Protein AF-G2E1X6-F1 (afd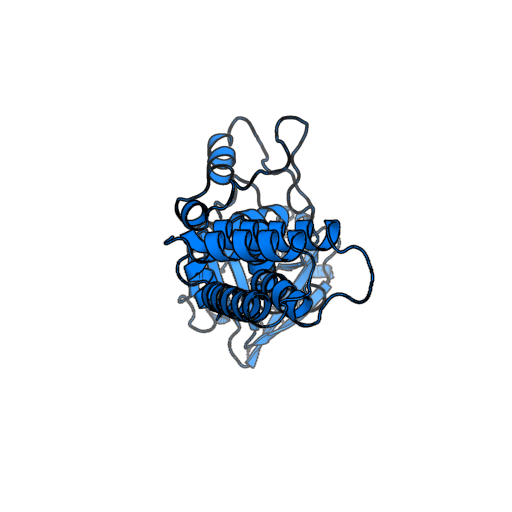b_monomer_lite)

Secondary structure (DSSP, 8-state):
--EESTT--GGGGG-TTTS-HHHHTTBSSPPEEEEEESSEEEEEEESSS-PPPTTT----SEEEESS-BTTBSSHHHHHHHHHHHHTS-HHHHHHHHS---TTT----EEEEEEEPTT-EEEEEEEEBPPEES-S-TTTTHHHHHHHHS--TTTGGGTPPP---S-TTSS--EE--S--EEEE-TT--GGGBTTTT--EEEETT-HHHHHHHTT----SGGGHHHHHHHHHHHHHHHHHH--SSSPPHHHHHHHHHHHHHHHTSS-HHHHHHHHHHHHHHHHHH-TTS-HHHHHHHHHHHHHHHS--

Foldseek 3Di:
DAEAPPPDALVCLPPCVFANPVNSLFFPDRFGKDKDAPQFKWKDFFADQQFQDPVQQAGAQKTAGQDQDDVRNQHVNNLLLVCVLLLHFSQLSVQQAGQDALVRGLRFKMWMWGFDHGYMFIWTKHWTDKDFNHPDCVVSVVSVVSQQDADPQSVQLVGHGSDQPDPPDDGRIHNPHTGMIIRGTRHHLVRTDVRRDIDIDGRRNSCRVCVVVVAHQDRRNCLVLLLVLLVVLLVVLCVVCVDPDDDPLSVQLNVLNVCSSSSVDHVVVSLVSNLVSLVVCLVPCVPDDPVNNVSSVVSNVSSPPDD

Radius of gyration: 23.35 Å; chains: 1; bounding box: 52×44×75 Å

Sequence (307 aa):
MACLNPNLTALDFYKTDIVRTDDQKGFKAAPRVVTIRGPFKLFKLTFNDAPEHPTFGTVSPWWSAAEPFQEDYEGALGRFKQAYMNGIDMSSMVRYMSAVKAEWNSLNYYVEISIKRGDEVKCFWGEFAPMPLSSNIPQNASNIAEFSSTSSASSQLGYLNAFLPDSAFHETHIGVLSAWQFFIPNLSNAFIEGGIARTQVDAHDMVALGRHFGLDLGKTSHLGKVSNRLRFFYRDTRKMAPFTPRHPILKKMDACFNQLWNLDISPQKSLEQFINYGESYIANHLNDPVSIKNMVQHYLDEAKKPI

Organism: NCBI:txid765913

Structure (mmCIF, N/CA/C/O backbone):
data_AF-G2E1X6-F1
#
_entry.id   AF-G2E1X6-F1
#
loop_
_atom_site.group_PDB
_atom_site.id
_atom_site.type_symbol
_atom_site.label_atom_id
_atom_site.label_alt_id
_atom_site.label_comp_id
_atom_site.label_asym_id
_atom_site.label_entity_id
_atom_site.label_seq_id
_atom_site.pdbx_PDB_ins_code
_atom_site.Cartn_x
_atom_site.Cartn_y
_atom_site.Cartn_z
_atom_site.occupancy
_atom_site.B_iso_or_equiv
_atom_site.auth_seq_id
_atom_site.auth_comp_id
_atom_site.auth_asym_id
_atom_site.auth_atom_id
_atom_site.pdbx_PDB_model_num
ATOM 1 N N . MET A 1 1 ? -19.427 -17.828 15.112 1.00 78.81 1 MET A N 1
ATOM 2 C CA . MET A 1 1 ? -19.771 -16.598 14.381 1.00 78.81 1 MET A CA 1
ATOM 3 C C . MET A 1 1 ? -20.072 -15.543 15.418 1.00 78.81 1 MET A C 1
ATOM 5 O O . MET A 1 1 ? -21.167 -15.524 15.973 1.00 78.81 1 MET A O 1
ATOM 9 N N . ALA A 1 2 ? -19.056 -14.767 15.765 1.00 94.31 2 ALA A N 1
ATOM 10 C CA . ALA A 1 2 ? -19.176 -13.598 16.618 1.00 94.31 2 ALA A CA 1
ATOM 11 C C . ALA A 1 2 ? -19.234 -12.339 15.743 1.00 94.31 2 ALA A C 1
ATOM 13 O O . ALA A 1 2 ? -18.696 -12.313 14.637 1.00 94.31 2 ALA A O 1
ATOM 14 N N . CYS A 1 3 ? -19.879 -11.292 16.246 1.00 97.31 3 CYS A N 1
ATOM 15 C CA . CYS A 1 3 ? -19.865 -9.974 15.625 1.00 97.31 3 CYS A CA 1
ATOM 16 C C . CYS A 1 3 ? -19.242 -8.992 16.617 1.00 97.31 3 CYS A C 1
ATOM 18 O O . CYS A 1 3 ? -19.762 -8.829 17.723 1.00 97.31 3 CYS A O 1
ATOM 20 N N . LEU A 1 4 ? -18.125 -8.366 16.249 1.00 97.44 4 LEU A N 1
ATOM 21 C CA . LEU A 1 4 ? -17.523 -7.282 17.016 1.00 97.44 4 LEU A CA 1
ATOM 22 C C . LEU A 1 4 ? -18.310 -5.991 16.759 1.00 97.44 4 LEU A C 1
ATOM 24 O O . LEU A 1 4 ? -18.551 -5.613 15.611 1.00 97.44 4 LEU A O 1
ATOM 28 N N . ASN A 1 5 ? -18.676 -5.306 17.843 1.00 97.31 5 ASN A N 1
ATOM 29 C CA . ASN A 1 5 ? -19.470 -4.074 17.844 1.00 97.31 5 ASN A CA 1
ATOM 30 C C . ASN A 1 5 ? -20.825 -4.191 17.100 1.00 97.31 5 ASN A C 1
ATOM 32 O O . ASN A 1 5 ? -21.145 -3.339 16.272 1.00 97.31 5 ASN A O 1
ATOM 36 N N . PRO A 1 6 ? -21.680 -5.194 17.387 1.00 97.62 6 PRO A N 1
ATOM 37 C CA . PRO A 1 6 ? -22.888 -5.466 16.594 1.00 97.62 6 PRO A CA 1
ATOM 38 C C . PRO A 1 6 ? -23.890 -4.301 16.579 1.00 97.62 6 PRO A C 1
ATOM 40 O O . PRO A 1 6 ? -24.650 -4.148 15.621 1.00 97.62 6 PRO A O 1
ATOM 43 N N . ASN A 1 7 ? -23.851 -3.450 17.606 1.00 97.31 7 ASN A N 1
ATOM 44 C CA . ASN A 1 7 ? -24.733 -2.298 17.773 1.00 97.31 7 ASN A CA 1
ATOM 45 C C . ASN A 1 7 ? -24.090 -0.968 17.345 1.00 97.31 7 ASN A C 1
ATOM 47 O O . ASN A 1 7 ? -24.673 0.073 17.619 1.00 97.31 7 ASN A O 1
ATOM 51 N N . LEU A 1 8 ? -22.914 -0.983 16.700 1.00 98.12 8 LEU A N 1
ATOM 52 C CA . LEU A 1 8 ? -22.247 0.243 16.256 1.00 98.12 8 LEU A CA 1
ATOM 53 C C . LEU A 1 8 ? -23.102 0.989 15.224 1.00 98.12 8 LEU A C 1
ATOM 55 O O . LEU A 1 8 ? -23.540 0.413 14.222 1.00 98.12 8 LEU A O 1
ATOM 59 N N . THR A 1 9 ? -23.300 2.280 15.459 1.00 97.94 9 THR A N 1
ATOM 60 C CA . THR A 1 9 ? -24.052 3.219 14.624 1.00 97.94 9 THR A CA 1
ATOM 61 C C . THR A 1 9 ? -23.201 4.439 14.274 1.00 97.94 9 THR A C 1
ATOM 63 O O . THR A 1 9 ? -22.182 4.706 14.903 1.00 97.94 9 THR A O 1
ATOM 66 N N . ALA A 1 10 ? -23.625 5.226 13.282 1.00 97.00 10 ALA A N 1
ATOM 67 C CA . ALA A 1 10 ? -22.910 6.451 12.912 1.00 97.00 10 ALA A CA 1
ATOM 68 C C . ALA A 1 10 ? -22.861 7.481 14.060 1.00 97.00 10 ALA A C 1
ATOM 70 O O . ALA A 1 10 ? -21.888 8.217 14.182 1.00 97.00 10 ALA A O 1
ATOM 71 N N . LEU A 1 11 ? -23.877 7.505 14.934 1.00 97.12 11 LEU A N 1
ATOM 72 C CA . LEU A 1 11 ? -23.917 8.404 16.093 1.00 97.12 11 LEU A CA 1
ATOM 73 C C . LEU A 1 11 ? -22.859 8.054 17.146 1.00 97.12 11 LEU A C 1
ATOM 75 O O . LEU A 1 11 ? -22.419 8.935 17.882 1.00 97.12 11 LEU A O 1
ATOM 79 N N . ASP A 1 12 ? -22.428 6.792 17.202 1.00 97.88 12 ASP A N 1
ATOM 80 C CA . ASP A 1 12 ? -21.395 6.342 18.137 1.00 97.88 12 ASP A CA 1
ATOM 81 C C . ASP A 1 12 ? -20.023 6.949 17.837 1.00 97.88 12 ASP A C 1
ATOM 83 O O . ASP A 1 12 ? -19.184 7.019 18.729 1.00 97.88 12 ASP A O 1
ATOM 87 N N . PHE A 1 13 ? -19.804 7.457 16.621 1.00 97.25 13 PHE A N 1
ATOM 88 C CA . PHE A 1 13 ? -18.569 8.154 16.268 1.00 97.25 13 PHE A CA 1
ATOM 89 C C . PHE A 1 13 ? -18.312 9.385 17.148 1.00 97.25 13 PHE A C 1
ATOM 91 O O . PHE A 1 13 ? -17.168 9.705 17.446 1.00 97.25 13 PHE A O 1
ATOM 98 N N . TYR A 1 14 ? -19.372 10.059 17.599 1.00 96.50 14 TYR A N 1
ATOM 99 C CA . TYR A 1 14 ? -19.271 11.273 18.412 1.00 96.50 14 TYR A CA 1
ATOM 100 C C . TYR A 1 14 ? -19.189 10.993 19.919 1.00 96.50 14 TYR A C 1
ATOM 102 O O . TYR A 1 14 ? -19.051 11.923 20.714 1.00 96.50 14 TYR A O 1
ATOM 110 N N . LYS A 1 15 ? -19.276 9.723 20.331 1.00 96.62 15 LYS A N 1
ATOM 111 C CA . LYS A 1 15 ? -19.225 9.312 21.735 1.00 96.62 15 LYS A CA 1
ATOM 112 C C . LYS A 1 15 ? -17.776 9.090 22.163 1.00 96.62 15 LYS A C 1
ATOM 114 O O . LYS A 1 15 ? -17.088 8.226 21.623 1.00 96.62 15 LYS A O 1
ATOM 119 N N . THR A 1 16 ? -17.300 9.873 23.128 1.00 94.12 16 THR A N 1
ATOM 120 C CA . THR A 1 16 ? -15.884 9.887 23.539 1.00 94.12 16 THR A CA 1
ATOM 121 C C . THR A 1 16 ? -15.433 8.633 24.285 1.00 94.12 16 THR A C 1
ATOM 123 O O . THR A 1 16 ? -14.235 8.357 24.333 1.00 94.12 16 THR A O 1
ATOM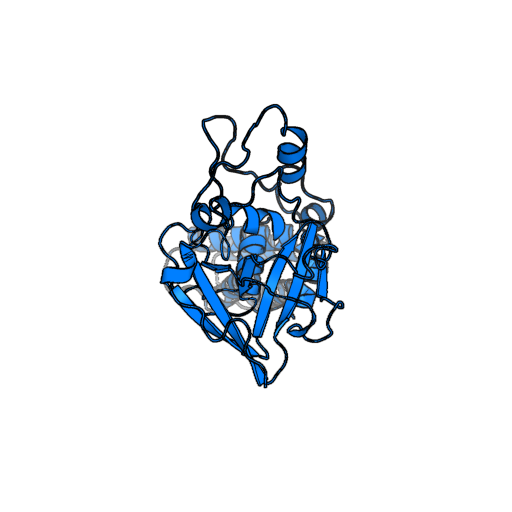 126 N N . ASP A 1 17 ? -16.370 7.857 24.824 1.00 92.25 17 ASP A N 1
ATOM 127 C CA . ASP A 1 17 ? -16.153 6.524 25.393 1.00 92.25 17 ASP A CA 1
ATOM 128 C C . ASP A 1 17 ? -15.950 5.434 24.324 1.00 92.25 17 ASP A C 1
ATOM 130 O O . ASP A 1 17 ? -15.464 4.352 24.646 1.00 92.25 17 ASP A O 1
ATOM 134 N N . ILE A 1 18 ? -16.265 5.722 23.055 1.00 93.19 18 ILE A N 1
ATOM 135 C CA . ILE A 1 18 ? -16.074 4.809 21.915 1.00 93.19 18 ILE A CA 1
ATOM 136 C C . ILE A 1 18 ? -14.935 5.293 21.012 1.00 93.19 18 ILE A C 1
ATOM 138 O O . ILE A 1 18 ? -14.057 4.511 20.642 1.00 93.19 18 ILE A O 1
ATOM 142 N N . VAL A 1 19 ? -14.938 6.579 20.652 1.00 94.38 19 VAL A N 1
ATOM 143 C CA . VAL A 1 19 ? -13.927 7.208 19.792 1.00 94.38 19 VAL A CA 1
ATOM 144 C C . VAL A 1 19 ? -13.412 8.463 20.480 1.00 94.38 19 VAL A C 1
ATOM 146 O O . VAL A 1 19 ? -14.157 9.424 20.676 1.00 94.38 19 VAL A O 1
ATOM 149 N N . ARG A 1 20 ? -12.123 8.490 20.832 1.00 92.38 20 ARG A N 1
ATOM 150 C CA . ARG A 1 20 ? -11.507 9.662 21.472 1.00 92.38 20 ARG A CA 1
ATOM 151 C C . ARG A 1 20 ? -11.594 10.873 20.547 1.00 92.38 20 ARG A C 1
ATOM 153 O O . ARG A 1 20 ? -11.477 10.735 19.334 1.00 92.38 20 ARG A O 1
ATOM 160 N N . THR A 1 21 ? -11.701 12.072 21.113 1.00 91.19 21 THR A N 1
ATOM 161 C CA . THR A 1 21 ? -11.823 13.323 20.345 1.00 91.19 21 THR A CA 1
ATOM 162 C C . THR A 1 21 ? -10.723 13.503 19.294 1.00 91.19 21 THR A C 1
ATOM 164 O O . THR A 1 21 ? -10.990 13.999 18.203 1.00 91.19 21 THR A O 1
ATOM 167 N N . ASP A 1 22 ? -9.492 13.086 19.588 1.00 87.75 22 ASP A N 1
ATOM 168 C CA . ASP A 1 22 ? -8.392 13.185 18.622 1.00 87.75 22 ASP A CA 1
ATOM 169 C C . ASP A 1 22 ? -8.484 12.136 17.510 1.00 87.75 22 ASP A C 1
ATOM 171 O O . ASP A 1 22 ? -8.141 12.434 16.369 1.00 87.75 22 ASP A O 1
ATOM 175 N N . ASP A 1 23 ? -9.030 10.952 17.803 1.00 90.75 23 ASP A N 1
ATOM 176 C CA . ASP A 1 23 ? -9.324 9.950 16.778 1.00 90.75 23 ASP A CA 1
ATOM 177 C C . ASP A 1 23 ? -10.489 10.414 15.879 1.00 90.75 23 ASP A C 1
ATOM 179 O O . ASP A 1 23 ? -10.462 10.203 14.668 1.00 90.75 23 ASP A O 1
ATOM 183 N N . GLN A 1 24 ? -11.476 11.133 16.427 1.00 93.19 24 GLN A N 1
ATOM 184 C CA . GLN A 1 24 ? -12.560 11.722 15.628 1.00 93.19 24 GLN A CA 1
ATOM 185 C C . GLN A 1 24 ? -12.025 12.729 14.596 1.00 93.19 24 GLN A C 1
ATOM 187 O O . GLN A 1 24 ? -12.469 12.749 13.450 1.00 93.19 24 GLN A O 1
ATOM 192 N N . LYS A 1 25 ? -11.023 13.532 14.975 1.00 90.00 25 LYS A N 1
ATOM 193 C CA . LYS A 1 25 ? -10.346 14.480 14.070 1.00 90.00 25 LYS A CA 1
ATOM 194 C C . LYS A 1 25 ? -9.470 13.797 13.015 1.00 90.00 25 LYS A C 1
ATOM 196 O O . LYS A 1 25 ? -9.024 14.467 12.090 1.00 90.00 25 LYS A O 1
ATOM 201 N N . GLY A 1 26 ? -9.209 12.494 13.150 1.00 88.69 26 GLY A N 1
ATOM 202 C CA . GLY A 1 26 ? -8.458 11.715 12.167 1.00 88.69 26 GLY A CA 1
ATOM 203 C C . GLY A 1 26 ? -9.199 11.546 10.839 1.00 88.69 26 GLY A C 1
ATOM 204 O O . GLY A 1 26 ? -8.565 11.299 9.818 1.00 88.69 26 GLY A O 1
ATOM 205 N N . PHE A 1 27 ? -10.523 11.723 10.821 1.00 92.12 27 PHE A N 1
ATOM 206 C CA . PHE A 1 27 ? -11.316 11.683 9.596 1.00 92.12 27 PHE A CA 1
ATOM 207 C C . PHE A 1 27 ? -11.599 13.082 9.049 1.00 92.12 27 PHE A C 1
ATOM 209 O O . PHE A 1 27 ? -11.920 14.013 9.786 1.00 92.12 27 PHE A O 1
ATOM 216 N N . LYS A 1 28 ? -11.535 13.218 7.723 1.00 91.12 28 LYS A N 1
ATOM 217 C CA . LYS A 1 28 ? -11.816 14.468 6.997 1.00 91.12 28 LYS A CA 1
ATOM 218 C C . LYS A 1 28 ? -13.291 14.871 7.060 1.00 91.12 28 LYS A C 1
ATOM 220 O O . LYS A 1 28 ? -13.620 16.053 7.011 1.00 91.12 28 LYS A O 1
ATOM 225 N N . ALA A 1 29 ? -14.173 13.882 7.141 1.00 92.56 29 ALA A N 1
ATOM 226 C CA . ALA A 1 29 ? -15.614 14.029 7.286 1.00 92.56 29 ALA A CA 1
ATOM 227 C C . ALA A 1 29 ? -16.151 12.907 8.184 1.00 92.56 29 ALA A C 1
ATOM 229 O O . ALA A 1 29 ? -15.423 11.970 8.506 1.00 92.56 29 ALA A O 1
ATOM 230 N N . ALA A 1 30 ? -17.426 12.983 8.574 1.00 94.38 30 ALA A N 1
ATOM 231 C CA . ALA A 1 30 ? -18.056 11.923 9.357 1.00 94.38 30 ALA A CA 1
ATOM 232 C C . ALA A 1 30 ? -17.924 10.568 8.626 1.00 94.38 30 ALA A C 1
ATOM 234 O O . ALA A 1 30 ? -18.397 10.451 7.489 1.00 94.38 30 ALA A O 1
ATOM 235 N N . PRO A 1 31 ? -17.282 9.554 9.234 1.00 96.81 31 PRO A N 1
ATOM 236 C CA . PRO A 1 31 ? -17.124 8.258 8.599 1.00 96.81 31 PRO A CA 1
ATOM 237 C C . PRO A 1 31 ? -18.453 7.498 8.595 1.00 96.81 31 PRO A C 1
ATOM 239 O O . PRO A 1 31 ? -19.345 7.740 9.413 1.00 96.81 31 PRO A O 1
ATOM 242 N N . ARG A 1 32 ? -18.581 6.530 7.688 1.00 97.50 32 ARG A N 1
ATOM 243 C CA . ARG A 1 32 ? -19.743 5.634 7.648 1.00 97.50 32 ARG A CA 1
ATOM 244 C C . ARG A 1 32 ? -19.478 4.356 8.427 1.00 97.50 32 ARG A C 1
ATOM 246 O O . ARG A 1 32 ? -18.349 3.885 8.481 1.00 97.50 32 ARG A O 1
ATOM 253 N N . VAL A 1 33 ? -20.528 3.756 8.979 1.00 98.38 33 VAL A N 1
ATOM 254 C CA . VAL A 1 33 ? -20.420 2.408 9.546 1.00 98.38 33 VAL A CA 1
ATOM 255 C C . VAL A 1 33 ? -20.490 1.386 8.421 1.00 98.38 33 VAL A C 1
ATOM 257 O O . VAL A 1 33 ? -21.414 1.407 7.608 1.00 98.38 33 VAL A O 1
ATOM 260 N N . VAL A 1 34 ? -19.526 0.474 8.396 1.00 98.38 34 VAL A N 1
ATOM 261 C CA . VAL A 1 34 ? -19.496 -0.674 7.488 1.00 98.38 34 VAL A CA 1
ATOM 262 C C . VAL A 1 34 ? -19.330 -1.957 8.290 1.00 98.38 34 VAL A C 1
ATOM 264 O O . VAL A 1 34 ? -18.905 -1.936 9.444 1.00 98.38 34 VAL A O 1
ATOM 267 N N . THR A 1 35 ? -19.706 -3.081 7.686 1.00 98.19 35 THR A N 1
ATOM 268 C CA . THR A 1 35 ? -19.453 -4.415 8.242 1.00 98.19 35 THR A CA 1
ATOM 269 C C . THR A 1 35 ? -18.467 -5.129 7.334 1.00 98.19 35 THR A C 1
ATOM 271 O O . THR A 1 35 ? -18.730 -5.269 6.140 1.00 98.19 35 THR A O 1
ATOM 274 N N . ILE A 1 36 ? -17.345 -5.572 7.894 1.00 97.62 36 ILE A N 1
ATOM 275 C CA . ILE A 1 36 ? -16.401 -6.465 7.219 1.00 97.62 36 ILE A CA 1
ATOM 276 C C . ILE A 1 36 ? -16.591 -7.882 7.760 1.00 97.62 36 ILE A C 1
ATOM 278 O O . ILE A 1 36 ? -16.839 -8.075 8.951 1.00 97.62 36 ILE A O 1
ATOM 282 N N . ARG A 1 37 ? -16.493 -8.879 6.880 1.00 97.56 37 ARG A N 1
ATOM 283 C CA . ARG A 1 37 ? -16.675 -10.292 7.226 1.00 97.56 37 ARG A CA 1
ATOM 284 C C . ARG A 1 37 ? -15.399 -11.063 6.942 1.00 97.56 37 ARG A C 1
ATOM 286 O O . ARG A 1 37 ? -14.859 -10.967 5.844 1.00 97.56 37 ARG A O 1
ATOM 293 N N . GLY A 1 38 ? -14.940 -11.839 7.918 1.00 97.12 38 GLY A N 1
ATOM 294 C CA . GLY A 1 38 ? -13.728 -12.633 7.785 1.00 97.12 38 GLY A CA 1
ATOM 295 C C . GLY A 1 38 ? -13.881 -13.817 6.811 1.00 97.12 38 GLY A C 1
ATOM 296 O O . GLY A 1 38 ? -14.948 -14.444 6.774 1.00 97.12 38 GLY A O 1
ATOM 297 N N . PRO A 1 39 ? -12.819 -14.205 6.077 1.00 96.62 39 PRO A N 1
ATOM 298 C CA . PRO A 1 39 ? -11.475 -13.637 6.132 1.00 96.62 39 PRO A CA 1
ATOM 299 C C . PRO A 1 39 ? -11.405 -12.275 5.432 1.00 96.62 39 PRO A C 1
ATOM 301 O O . PRO A 1 39 ? -11.750 -12.154 4.263 1.00 96.62 39 PRO A O 1
ATOM 304 N N . PHE A 1 40 ? -10.947 -11.261 6.165 1.00 97.88 40 PHE A N 1
ATOM 305 C CA . PHE A 1 40 ? -10.743 -9.909 5.651 1.00 97.88 40 PHE A CA 1
ATOM 306 C C . PHE A 1 40 ? -9.393 -9.415 6.141 1.00 97.88 40 PHE A C 1
ATOM 308 O O . PHE A 1 40 ? -9.142 -9.424 7.350 1.00 97.88 40 PHE A O 1
ATOM 315 N N . LYS A 1 41 ? -8.525 -9.020 5.213 1.00 97.69 41 LYS A N 1
ATOM 316 C CA . LYS A 1 41 ? -7.160 -8.616 5.529 1.00 97.69 41 LYS A CA 1
ATOM 317 C C . LYS A 1 41 ? -7.081 -7.122 5.798 1.00 97.69 41 LYS A C 1
ATOM 319 O O . LYS A 1 41 ? -7.544 -6.300 5.006 1.00 97.69 41 LYS A O 1
ATOM 324 N N . LEU A 1 42 ? -6.454 -6.787 6.911 1.00 97.50 42 LEU A N 1
ATOM 325 C CA . LEU A 1 42 ? -6.171 -5.423 7.320 1.00 97.50 42 LEU A CA 1
ATOM 326 C C . LEU A 1 42 ? -4.665 -5.258 7.424 1.00 97.50 42 LEU A C 1
ATOM 328 O O . LEU A 1 42 ? -3.980 -6.155 7.912 1.00 97.50 42 LEU A O 1
ATOM 332 N N . PHE A 1 43 ? -4.163 -4.100 7.020 1.00 96.25 43 PHE A N 1
ATOM 333 C CA . PHE A 1 43 ? -2.759 -3.767 7.184 1.00 96.25 43 PHE A CA 1
ATOM 334 C C . PHE A 1 43 ? -2.576 -2.402 7.828 1.00 96.25 43 PHE A C 1
ATOM 336 O O . PHE A 1 43 ? -3.457 -1.536 7.799 1.00 96.25 43 PHE A O 1
ATOM 343 N N . LYS A 1 44 ? -1.402 -2.209 8.413 1.00 93.69 44 LYS A N 1
ATOM 344 C CA . LYS A 1 44 ? -0.891 -0.901 8.802 1.00 93.69 44 LYS A CA 1
ATOM 345 C C . LYS A 1 44 ? 0.623 -0.917 8.738 1.00 93.69 44 LYS A C 1
ATOM 347 O O . LYS A 1 44 ? 1.240 -1.974 8.842 1.00 93.69 44 LYS A O 1
ATOM 352 N N . LEU A 1 45 ? 1.216 0.263 8.637 1.00 92.06 45 LEU A N 1
ATOM 353 C CA . LEU A 1 45 ? 2.630 0.416 8.935 1.00 92.06 45 LEU A CA 1
ATOM 354 C C . LEU A 1 45 ? 2.786 0.896 10.374 1.00 92.06 45 LEU A C 1
ATOM 356 O O . LEU A 1 45 ? 2.011 1.737 10.846 1.00 92.06 45 LEU A O 1
ATOM 360 N N . THR A 1 46 ? 3.744 0.328 11.098 1.00 90.44 46 THR A N 1
ATOM 361 C CA . THR A 1 46 ? 3.979 0.681 12.494 1.00 90.44 46 THR A CA 1
ATOM 362 C C . THR A 1 46 ? 5.424 0.429 12.937 1.00 90.44 46 THR A C 1
ATOM 364 O O . THR A 1 46 ? 6.216 -0.151 12.203 1.00 90.44 46 THR A O 1
ATOM 367 N N . PHE A 1 47 ? 5.788 0.895 14.130 1.00 85.50 47 PHE A N 1
ATOM 368 C CA . PHE A 1 47 ? 7.132 0.761 14.699 1.00 85.50 47 PHE A CA 1
ATOM 369 C C . PHE A 1 47 ? 7.456 -0.685 15.120 1.00 85.50 47 PHE A C 1
ATOM 371 O O . PHE A 1 47 ? 8.618 -1.076 15.093 1.00 85.50 47 PHE A O 1
ATOM 378 N N . ASN A 1 48 ? 6.448 -1.465 15.518 1.00 85.56 48 ASN A N 1
ATOM 379 C CA . ASN A 1 48 ? 6.577 -2.827 16.045 1.00 85.56 48 ASN A CA 1
ATOM 380 C C . ASN A 1 48 ? 5.539 -3.783 15.421 1.00 85.56 48 ASN A C 1
ATOM 382 O O . ASN A 1 48 ? 5.130 -3.605 14.280 1.00 85.56 48 ASN A O 1
ATOM 386 N N . ASP A 1 49 ? 5.113 -4.806 16.154 1.00 84.75 49 ASP A N 1
ATOM 387 C CA . ASP A 1 49 ? 4.148 -5.820 15.733 1.00 84.75 49 ASP A CA 1
ATOM 388 C C . ASP A 1 49 ? 2.682 -5.435 16.016 1.00 84.75 49 ASP A C 1
ATOM 390 O O . ASP A 1 49 ? 1.812 -6.290 15.926 1.00 84.75 49 ASP A O 1
ATOM 394 N N . ALA A 1 50 ? 2.372 -4.181 16.372 1.00 86.31 50 ALA A N 1
ATOM 395 C CA . ALA A 1 50 ? 1.026 -3.743 16.779 1.00 86.31 50 ALA A CA 1
ATOM 396 C C . ALA A 1 50 ? 0.391 -4.615 17.894 1.00 86.31 50 ALA A C 1
ATOM 398 O O . ALA A 1 50 ? -0.721 -5.128 17.713 1.00 86.31 50 ALA A O 1
ATOM 399 N N . PRO A 1 51 ? 1.060 -4.791 19.051 1.00 89.31 51 PRO A N 1
ATOM 400 C CA . PRO A 1 51 ? 0.571 -5.652 20.120 1.00 89.31 51 PRO A CA 1
ATOM 401 C C . PRO A 1 51 ? -0.734 -5.118 20.723 1.00 89.31 51 PRO A C 1
ATOM 403 O O . PRO A 1 51 ? -1.084 -3.943 20.577 1.00 89.31 51 PRO A O 1
ATOM 406 N N . GLU A 1 52 ? -1.458 -5.986 21.431 1.00 89.75 52 GLU A N 1
ATOM 407 C CA . GLU A 1 52 ? -2.549 -5.510 22.280 1.00 89.75 52 GLU A CA 1
ATOM 408 C C . GLU A 1 52 ? -1.995 -4.632 23.394 1.00 89.75 52 GLU A C 1
ATOM 410 O O . GLU A 1 52 ? -0.946 -4.917 23.975 1.00 89.75 52 GLU A O 1
ATOM 415 N N . HIS A 1 53 ? -2.728 -3.575 23.726 1.00 87.12 53 HIS A N 1
ATOM 416 C CA . HIS A 1 53 ? -2.393 -2.761 24.874 1.00 87.12 53 HIS A CA 1
ATOM 417 C C . HIS A 1 53 ? -2.592 -3.583 26.160 1.00 87.12 53 HIS A C 1
ATOM 419 O O . HIS A 1 53 ? -3.720 -4.021 26.407 1.00 87.12 53 HIS A O 1
ATOM 425 N N . PRO A 1 54 ? -1.569 -3.735 27.025 1.00 83.56 54 PRO A N 1
ATOM 426 C CA . PRO A 1 54 ? -1.643 -4.599 28.208 1.00 83.56 54 PRO A CA 1
ATOM 427 C C . PRO A 1 54 ? -2.822 -4.286 29.136 1.00 83.56 54 PRO A C 1
ATOM 429 O O . PRO A 1 54 ? -3.415 -5.183 29.721 1.00 83.56 54 PRO A O 1
ATOM 432 N N . THR A 1 55 ? -3.177 -3.003 29.253 1.00 83.50 55 THR A N 1
ATOM 433 C CA . THR A 1 55 ? -4.272 -2.536 30.118 1.00 83.50 55 THR A CA 1
ATOM 434 C C . THR A 1 55 ? -5.652 -2.604 29.464 1.00 83.50 55 THR A C 1
ATOM 436 O O . THR A 1 55 ? -6.637 -2.787 30.168 1.00 83.50 55 THR A O 1
ATOM 439 N N . PHE A 1 56 ? -5.749 -2.420 28.143 1.00 81.50 56 PHE A N 1
ATOM 440 C CA . PHE A 1 56 ? -7.047 -2.289 27.464 1.00 81.50 56 PHE A CA 1
ATOM 441 C C . PHE A 1 56 ? -7.467 -3.582 26.759 1.00 81.50 56 PHE A C 1
ATOM 443 O O . PHE A 1 56 ? -8.640 -3.738 26.444 1.00 81.50 56 PHE A O 1
ATOM 450 N N . GLY A 1 57 ? -6.536 -4.516 26.524 1.00 87.25 57 GLY A N 1
ATOM 451 C CA . GLY A 1 57 ? -6.816 -5.772 25.825 1.00 87.25 57 GLY A CA 1
ATOM 452 C C . GLY A 1 57 ? -7.214 -5.570 24.361 1.00 87.25 57 GLY A C 1
ATOM 453 O O . GLY A 1 57 ? -7.921 -6.396 23.794 1.00 87.25 57 GLY A O 1
ATOM 454 N N . THR A 1 58 ? -6.806 -4.449 23.760 1.00 89.94 58 THR A N 1
ATOM 455 C CA . THR A 1 58 ? -7.154 -4.072 22.387 1.00 89.94 58 THR A CA 1
ATOM 456 C C . THR A 1 58 ? -5.904 -3.764 21.583 1.00 89.94 58 THR A C 1
ATOM 458 O O . THR A 1 58 ? -4.982 -3.117 22.087 1.00 89.94 58 THR A O 1
ATOM 461 N N . VAL A 1 59 ? -5.877 -4.164 20.316 1.00 92.69 59 VAL A N 1
ATOM 462 C CA . VAL A 1 59 ? -4.892 -3.664 19.353 1.00 92.69 59 VAL A CA 1
ATOM 463 C C . VAL A 1 59 ? -5.264 -2.241 18.923 1.00 92.69 59 VAL A C 1
ATOM 465 O O . VAL A 1 59 ? -6.339 -1.731 19.239 1.00 92.69 59 VAL A O 1
ATOM 468 N N . SER A 1 60 ? -4.367 -1.575 18.195 1.00 90.50 60 SER A N 1
ATOM 469 C CA . SER A 1 60 ? -4.653 -0.259 17.610 1.00 90.50 60 SER A CA 1
ATOM 470 C C . SER A 1 60 ? -5.970 -0.284 16.810 1.00 90.50 60 SER A C 1
ATOM 472 O O . SER A 1 60 ? -6.190 -1.246 16.081 1.00 90.50 60 SER A O 1
ATOM 474 N N . PRO A 1 61 ? -6.832 0.747 16.890 1.00 93.94 61 PRO A N 1
ATOM 475 C CA . PRO A 1 61 ? -8.098 0.765 16.152 1.00 93.94 61 PRO A CA 1
ATOM 476 C C . PRO A 1 61 ? -7.940 1.167 14.677 1.00 93.94 61 PRO A C 1
ATOM 478 O O . PRO A 1 61 ? -8.834 0.906 13.879 1.00 93.94 61 PRO A O 1
ATOM 481 N N . TRP A 1 62 ? -6.817 1.789 14.306 1.00 93.56 62 TRP A N 1
ATOM 482 C CA . TRP A 1 62 ? -6.571 2.329 12.967 1.00 93.56 62 TRP A CA 1
ATOM 483 C C . TRP A 1 62 ? -5.921 1.304 12.036 1.00 93.56 62 TRP A C 1
ATOM 485 O O . TRP A 1 62 ? -4.777 0.889 12.280 1.00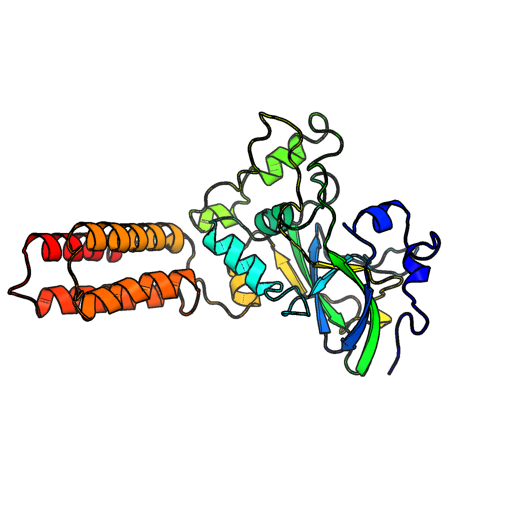 93.56 62 TRP A O 1
ATOM 495 N N . TRP A 1 63 ? -6.626 0.955 10.958 1.00 95.25 63 TRP A N 1
ATOM 496 C CA . TRP A 1 63 ? -6.196 -0.014 9.944 1.00 95.25 63 TRP A CA 1
ATOM 497 C C . TRP A 1 63 ? -6.606 0.415 8.536 1.00 95.25 63 TRP A C 1
ATOM 499 O O . TRP A 1 63 ? -7.554 1.167 8.353 1.00 95.25 63 TRP A O 1
ATOM 509 N N . SER A 1 64 ? -5.917 -0.098 7.525 1.00 95.25 64 SER A N 1
ATOM 510 C CA . SER A 1 64 ? -6.283 0.033 6.110 1.00 95.25 64 SER A CA 1
ATOM 511 C C . SER A 1 64 ? -6.647 -1.336 5.533 1.00 95.25 64 SER A C 1
ATOM 513 O O . SER A 1 64 ? -6.251 -2.366 6.083 1.00 95.25 64 SER A O 1
ATOM 515 N N . ALA A 1 65 ? -7.411 -1.371 4.443 1.00 96.31 65 ALA A N 1
ATOM 516 C CA . ALA A 1 65 ? -7.737 -2.621 3.759 1.00 96.31 65 ALA A CA 1
ATOM 517 C C . ALA A 1 65 ? -6.497 -3.154 3.026 1.00 96.31 65 ALA A C 1
ATOM 519 O O . ALA A 1 65 ? -5.895 -2.430 2.238 1.00 96.31 65 ALA A O 1
ATOM 520 N N . ALA A 1 66 ? -6.078 -4.399 3.276 1.00 96.44 66 ALA A N 1
ATOM 521 C CA . ALA A 1 66 ? -4.915 -4.945 2.561 1.00 96.44 66 ALA A CA 1
ATOM 522 C C . ALA A 1 66 ? -5.235 -5.199 1.081 1.00 96.44 66 ALA A C 1
ATOM 524 O O . ALA A 1 66 ? -4.386 -5.007 0.211 1.00 96.44 66 ALA A O 1
ATOM 525 N N . GLU A 1 67 ? -6.481 -5.572 0.804 1.00 96.38 67 GLU A N 1
ATOM 526 C CA . GLU A 1 67 ? -7.040 -5.735 -0.535 1.00 96.38 67 GLU A CA 1
ATOM 527 C C . GLU A 1 67 ? -7.965 -4.557 -0.876 1.00 96.38 67 GLU A C 1
ATOM 529 O O . GLU A 1 67 ? -8.442 -3.882 0.041 1.00 96.38 67 GLU A O 1
ATOM 534 N N . PRO A 1 68 ? -8.253 -4.311 -2.168 1.00 96.00 68 PRO A N 1
ATOM 535 C CA . PRO A 1 68 ? -9.192 -3.274 -2.570 1.00 96.00 68 PRO A CA 1
ATOM 536 C C . PRO A 1 68 ? -10.543 -3.382 -1.851 1.00 96.00 68 PRO A C 1
ATOM 538 O O . PRO A 1 68 ? -11.177 -4.441 -1.838 1.00 96.00 68 PRO A O 1
ATOM 541 N N . PHE A 1 69 ? -11.007 -2.274 -1.280 1.00 96.88 69 PHE A N 1
ATOM 542 C CA . PHE A 1 69 ? -12.262 -2.198 -0.547 1.00 96.88 69 PHE A CA 1
ATOM 543 C C . PHE A 1 69 ? -12.943 -0.846 -0.742 1.00 96.88 69 PHE A C 1
ATOM 545 O O . PHE A 1 69 ? -12.424 0.196 -0.346 1.00 96.88 69 PHE A O 1
ATOM 552 N N . GLN A 1 70 ? -14.162 -0.889 -1.286 1.00 96.12 70 GLN A N 1
ATOM 553 C CA . GLN A 1 70 ? -14.992 0.294 -1.523 1.00 96.12 70 GLN A CA 1
ATOM 554 C C . GLN A 1 70 ? -14.209 1.365 -2.308 1.00 96.12 70 GLN A C 1
ATOM 556 O O . GLN A 1 70 ? -13.845 1.100 -3.449 1.00 96.12 70 GLN A O 1
ATOM 561 N N . GLU A 1 71 ? -13.955 2.546 -1.742 1.00 95.25 71 GLU A N 1
ATOM 562 C CA . GLU A 1 71 ? -13.209 3.625 -2.404 1.00 95.25 71 GLU A CA 1
ATOM 563 C C . GLU A 1 71 ? -11.687 3.426 -2.429 1.00 95.25 71 GLU A C 1
ATOM 565 O O . GLU A 1 71 ? -11.008 4.098 -3.207 1.00 95.25 71 GLU A O 1
ATOM 570 N N . ASP A 1 72 ? -11.131 2.527 -1.612 1.00 93.00 72 ASP A N 1
ATOM 571 C CA . ASP A 1 72 ? -9.720 2.154 -1.720 1.00 93.00 72 ASP A CA 1
ATOM 572 C C . ASP A 1 72 ? -9.565 1.045 -2.762 1.00 93.00 72 ASP A C 1
ATOM 574 O O . ASP A 1 72 ? -9.644 -0.140 -2.453 1.00 93.00 72 ASP A O 1
ATOM 578 N N . TYR A 1 73 ? -9.360 1.427 -4.021 1.00 93.00 73 TYR A N 1
ATOM 579 C CA . TYR A 1 73 ? -9.221 0.481 -5.136 1.00 93.00 73 TYR A CA 1
ATOM 580 C C . TYR A 1 73 ? -7.847 -0.197 -5.213 1.00 93.00 73 TYR A C 1
ATOM 582 O O . TYR A 1 73 ? -7.623 -1.048 -6.074 1.00 93.00 73 TYR A O 1
ATOM 590 N N . GLU A 1 74 ? -6.911 0.206 -4.357 1.00 90.75 74 GLU A N 1
ATOM 591 C CA . GLU A 1 74 ? -5.494 -0.118 -4.488 1.00 90.75 74 GLU A CA 1
ATOM 592 C C . GLU A 1 74 ? -5.000 -1.048 -3.380 1.00 90.75 74 GLU A C 1
ATOM 594 O O . GLU A 1 74 ? -4.209 -1.957 -3.656 1.00 90.75 74 GLU A O 1
ATOM 599 N N . GLY A 1 75 ? -5.465 -0.841 -2.143 1.00 93.25 75 GLY A N 1
ATOM 600 C CA . GLY A 1 75 ? -5.026 -1.607 -0.978 1.00 93.25 75 GLY A CA 1
ATOM 601 C C . GLY A 1 75 ? -3.507 -1.546 -0.762 1.00 93.25 75 GLY A C 1
ATOM 602 O O . GLY A 1 75 ? -2.807 -0.670 -1.280 1.00 93.25 75 GLY A O 1
ATOM 603 N N . ALA A 1 76 ? -2.962 -2.504 -0.015 1.00 94.81 76 ALA A N 1
ATOM 604 C CA . ALA A 1 76 ? -1.536 -2.556 0.314 1.00 94.81 76 ALA A CA 1
ATOM 605 C C . ALA A 1 76 ? -0.641 -2.680 -0.931 1.00 94.81 76 ALA A C 1
ATOM 607 O O . ALA A 1 76 ? 0.362 -1.971 -1.056 1.00 94.81 76 ALA A O 1
ATOM 608 N N . LEU A 1 77 ? -1.029 -3.535 -1.884 1.00 93.88 77 LEU A N 1
ATOM 609 C CA . LEU A 1 77 ? -0.275 -3.751 -3.120 1.00 93.88 77 LEU A CA 1
ATOM 610 C C . LEU A 1 77 ? -0.196 -2.478 -3.970 1.00 93.88 77 LEU A C 1
ATOM 612 O O . LEU A 1 77 ? 0.859 -2.174 -4.526 1.00 93.88 77 LEU A O 1
ATOM 616 N N . GLY A 1 78 ? -1.279 -1.711 -4.077 1.00 91.12 78 GLY A N 1
ATOM 617 C CA . GLY A 1 78 ? -1.243 -0.457 -4.820 1.00 91.12 78 GLY A CA 1
ATOM 618 C C . GLY A 1 78 ? -0.339 0.585 -4.157 1.00 91.12 78 GLY A C 1
ATOM 619 O O . GLY A 1 78 ? 0.453 1.216 -4.856 1.00 91.12 78 GLY A O 1
ATOM 620 N N . ARG A 1 79 ? -0.335 0.687 -2.818 1.00 90.75 79 ARG A N 1
ATOM 621 C CA . ARG A 1 79 ? 0.618 1.553 -2.083 1.00 90.75 79 ARG A CA 1
ATOM 622 C C . ARG A 1 79 ? 2.066 1.143 -2.338 1.00 90.75 79 ARG A C 1
ATOM 624 O O . ARG A 1 79 ? 2.913 1.996 -2.594 1.00 90.75 79 ARG A O 1
ATOM 631 N N . PHE A 1 80 ? 2.340 -0.158 -2.330 1.00 91.31 80 PHE A N 1
ATOM 632 C CA . PHE A 1 80 ? 3.648 -0.698 -2.687 1.00 91.31 80 PHE A CA 1
ATOM 633 C C . PHE A 1 80 ? 4.049 -0.343 -4.128 1.00 91.31 80 PHE A C 1
ATOM 635 O O . PHE A 1 80 ? 5.159 0.135 -4.358 1.00 91.31 80 PHE A O 1
ATOM 642 N N . LYS A 1 81 ? 3.147 -0.519 -5.104 1.00 86.88 81 LYS A N 1
ATOM 643 C CA . LYS A 1 81 ? 3.402 -0.173 -6.513 1.00 86.88 81 LYS A CA 1
ATOM 644 C C . LYS A 1 81 ? 3.656 1.321 -6.699 1.00 86.88 81 LYS A C 1
ATOM 646 O O . LYS A 1 81 ? 4.566 1.690 -7.434 1.00 86.88 81 LYS A O 1
ATOM 651 N N . GLN A 1 82 ? 2.907 2.177 -6.007 1.00 84.94 82 GLN A N 1
ATOM 652 C CA . GLN A 1 82 ? 3.134 3.622 -6.012 1.00 84.94 82 GLN A CA 1
ATOM 653 C C . GLN A 1 82 ? 4.509 3.976 -5.445 1.00 84.94 82 GLN A C 1
ATOM 655 O O . GLN A 1 82 ? 5.228 4.757 -6.065 1.00 84.94 82 GLN A O 1
ATOM 660 N N . ALA A 1 83 ? 4.906 3.374 -4.322 1.00 83.56 83 ALA A N 1
ATOM 661 C CA . ALA A 1 83 ? 6.237 3.565 -3.753 1.00 83.56 83 ALA A CA 1
ATOM 662 C C . ALA A 1 83 ? 7.333 3.163 -4.755 1.00 83.56 83 ALA A C 1
ATOM 664 O O . ALA A 1 83 ? 8.200 3.965 -5.104 1.00 83.56 83 ALA A O 1
ATOM 665 N N . TYR A 1 84 ? 7.205 1.962 -5.326 1.00 80.81 84 TYR A N 1
ATOM 666 C CA . TYR A 1 84 ? 8.098 1.435 -6.356 1.00 80.81 84 TYR A CA 1
ATOM 667 C C . TYR A 1 84 ? 8.206 2.363 -7.580 1.00 80.81 84 TYR A C 1
ATOM 669 O O . TYR A 1 84 ? 9.309 2.659 -8.041 1.00 80.81 84 TYR A O 1
ATOM 677 N N . MET A 1 85 ? 7.078 2.869 -8.089 1.00 75.44 85 MET A N 1
ATOM 678 C CA . MET A 1 85 ? 7.027 3.781 -9.240 1.00 75.44 85 MET A CA 1
ATOM 679 C C . MET A 1 85 ? 7.679 5.136 -8.951 1.00 75.44 85 MET A C 1
ATOM 681 O O . MET A 1 85 ? 8.325 5.713 -9.828 1.00 75.44 85 MET A O 1
ATOM 685 N N . ASN A 1 86 ? 7.529 5.642 -7.729 1.00 72.62 86 ASN A N 1
ATOM 686 C CA . ASN A 1 86 ? 8.149 6.895 -7.302 1.00 72.62 86 ASN A CA 1
ATOM 687 C C . ASN A 1 86 ? 9.614 6.720 -6.884 1.00 72.62 86 ASN A C 1
ATOM 689 O O . ASN A 1 86 ? 10.302 7.713 -6.663 1.00 72.62 86 ASN A O 1
ATOM 693 N N . GLY A 1 87 ? 10.107 5.480 -6.822 1.00 72.00 87 GLY A N 1
ATOM 694 C CA . GLY A 1 87 ? 11.455 5.183 -6.365 1.00 72.00 87 GLY A CA 1
ATOM 695 C C . GLY A 1 87 ? 11.667 5.626 -4.923 1.00 72.00 87 GLY A C 1
ATOM 696 O O . GLY A 1 87 ? 12.646 6.309 -4.643 1.00 72.00 87 GLY A O 1
ATOM 697 N N . ILE A 1 88 ? 10.722 5.272 -4.053 1.00 75.94 88 ILE A N 1
ATOM 698 C CA . ILE A 1 88 ? 10.764 5.440 -2.596 1.00 75.94 88 ILE A CA 1
ATOM 699 C C . ILE A 1 88 ? 10.315 4.127 -1.937 1.00 75.94 88 ILE A C 1
ATOM 701 O O . ILE A 1 88 ? 9.728 3.264 -2.596 1.00 75.94 88 ILE A O 1
ATOM 705 N N . ASP A 1 89 ? 10.569 3.953 -0.643 1.00 80.94 89 ASP A N 1
ATOM 706 C CA . ASP A 1 89 ? 10.005 2.827 0.112 1.00 80.94 89 ASP A CA 1
ATOM 707 C C . ASP A 1 89 ? 8.518 3.020 0.458 1.00 80.94 89 ASP A C 1
ATOM 709 O O . ASP A 1 89 ? 7.939 4.111 0.368 1.00 80.94 89 ASP A O 1
ATOM 713 N N . MET A 1 90 ? 7.874 1.915 0.843 1.00 86.88 90 MET A N 1
ATOM 714 C CA . MET A 1 90 ? 6.452 1.895 1.179 1.00 86.88 90 MET A CA 1
ATOM 715 C C . MET A 1 90 ? 6.146 2.754 2.410 1.00 86.88 90 MET A C 1
ATOM 717 O O . MET A 1 90 ? 5.087 3.379 2.452 1.00 86.88 90 MET A O 1
ATOM 721 N N . SER A 1 91 ? 7.065 2.825 3.377 1.00 85.25 91 SER A N 1
ATOM 722 C CA . SER A 1 91 ? 6.939 3.686 4.560 1.00 85.25 91 SER A CA 1
ATOM 723 C C . SER A 1 91 ? 6.757 5.151 4.172 1.00 85.25 91 SER A C 1
ATOM 725 O O . SER A 1 91 ? 5.770 5.796 4.551 1.00 85.25 91 SER A O 1
ATOM 727 N N . SER A 1 92 ? 7.636 5.632 3.303 1.00 79.50 92 SER A N 1
ATOM 728 C CA . SER A 1 92 ? 7.602 6.978 2.751 1.00 79.50 92 SER A CA 1
ATOM 729 C C . SER A 1 92 ? 6.306 7.255 1.997 1.00 79.50 92 SER A C 1
ATOM 731 O O . SER A 1 92 ? 5.629 8.250 2.266 1.00 79.50 92 SER A O 1
ATOM 733 N N . MET A 1 93 ? 5.900 6.340 1.107 1.00 83.25 93 MET A N 1
ATOM 734 C CA . MET A 1 93 ? 4.638 6.466 0.369 1.00 83.25 93 MET A CA 1
ATOM 735 C C . MET A 1 93 ? 3.435 6.551 1.315 1.00 83.25 93 MET A C 1
ATOM 737 O O . MET A 1 93 ? 2.584 7.429 1.179 1.00 83.25 93 MET A O 1
ATOM 741 N N . VAL A 1 94 ? 3.378 5.681 2.323 1.00 86.31 94 VAL A N 1
ATOM 742 C CA . VAL A 1 94 ? 2.294 5.666 3.308 1.00 86.31 94 VAL A CA 1
ATOM 743 C C . VAL A 1 94 ? 2.295 6.934 4.157 1.00 86.31 94 VAL A C 1
ATOM 745 O O . VAL A 1 94 ? 1.216 7.377 4.530 1.00 86.31 94 VAL A O 1
ATOM 748 N N . ARG A 1 95 ? 3.429 7.587 4.431 1.00 80.81 95 ARG A N 1
ATOM 749 C CA . ARG A 1 95 ? 3.444 8.900 5.107 1.00 80.81 95 ARG A CA 1
ATOM 750 C C . ARG A 1 95 ? 2.821 10.016 4.272 1.00 80.81 95 ARG A C 1
ATOM 752 O O . ARG A 1 95 ? 2.118 10.853 4.826 1.00 80.81 95 ARG A O 1
ATOM 759 N N . TYR A 1 96 ? 2.995 10.009 2.951 1.00 77.69 96 TYR A N 1
ATOM 760 C CA . TYR A 1 96 ? 2.296 10.973 2.089 1.00 77.69 96 TYR A CA 1
ATOM 761 C C . TYR A 1 96 ? 0.780 10.799 2.119 1.00 77.69 96 TYR A C 1
ATOM 763 O O . TYR A 1 96 ? 0.039 11.780 2.035 1.00 77.69 96 TYR A O 1
ATOM 771 N N . MET A 1 97 ? 0.329 9.551 2.232 1.00 80.38 97 MET A N 1
ATOM 772 C CA . MET A 1 97 ? -1.083 9.190 2.116 1.00 80.38 97 MET A CA 1
ATOM 773 C C . MET A 1 97 ? -1.813 9.130 3.457 1.00 80.38 97 MET A C 1
ATOM 775 O O . MET A 1 97 ? -2.991 9.442 3.530 1.00 80.38 97 MET A O 1
ATOM 779 N N . SER A 1 98 ? -1.130 8.750 4.533 1.00 74.44 98 SER A N 1
ATOM 780 C CA . SER A 1 98 ? -1.692 8.657 5.881 1.00 74.44 98 SER A CA 1
ATOM 781 C C . SER A 1 98 ? -1.152 9.786 6.744 1.00 74.44 98 SER A C 1
ATOM 783 O O . SER A 1 98 ? 0.060 9.987 6.833 1.00 74.44 98 SER A O 1
ATOM 785 N N . ALA A 1 99 ? -2.040 10.518 7.414 1.00 73.06 99 ALA A N 1
ATOM 786 C CA . ALA A 1 99 ? -1.621 11.572 8.325 1.00 73.06 99 ALA A CA 1
ATOM 787 C C . ALA A 1 99 ? -1.255 10.972 9.692 1.00 73.06 99 ALA A C 1
ATOM 789 O O . ALA A 1 99 ? -2.018 10.942 10.652 1.00 73.06 99 ALA A O 1
ATOM 790 N N . VAL A 1 100 ? -0.046 10.426 9.749 1.00 78.50 100 VAL A N 1
ATOM 791 C CA . VAL A 1 100 ? 0.598 9.964 10.975 1.00 78.50 100 VAL A CA 1
ATOM 792 C C . VAL A 1 100 ? 1.881 10.760 11.132 1.00 78.50 100 VAL A C 1
ATOM 794 O O . VAL A 1 100 ? 2.788 10.674 10.301 1.00 78.50 100 VAL A O 1
ATOM 797 N N . LYS A 1 101 ? 1.940 11.551 12.200 1.00 82.19 101 LYS A N 1
ATOM 798 C CA . LYS A 1 101 ? 3.053 12.466 12.437 1.00 82.19 101 LYS A CA 1
ATOM 799 C C . LYS A 1 101 ? 4.375 11.731 12.618 1.00 82.19 101 LYS A C 1
ATOM 801 O O . LYS A 1 101 ? 4.410 10.592 13.094 1.00 82.19 101 LYS A O 1
ATOM 806 N N . ALA A 1 102 ? 5.453 12.428 12.288 1.00 79.62 102 ALA A N 1
ATOM 807 C CA . ALA A 1 102 ? 6.827 11.970 12.429 1.00 79.62 102 ALA A CA 1
ATOM 808 C C . ALA A 1 102 ? 7.117 11.424 13.839 1.00 79.62 102 ALA A C 1
ATOM 810 O O . ALA A 1 102 ? 7.728 10.373 14.000 1.00 79.62 102 ALA A O 1
ATOM 811 N N . GLU A 1 103 ? 6.626 12.107 14.870 1.00 81.44 103 GLU A N 1
ATOM 812 C CA . GLU A 1 103 ? 6.817 11.732 16.271 1.00 81.44 103 GLU A CA 1
ATOM 813 C C . GLU A 1 103 ? 5.873 10.635 16.784 1.00 81.44 103 GLU A C 1
ATOM 815 O O . GLU A 1 103 ? 6.052 10.151 17.898 1.00 81.44 103 GLU A O 1
ATOM 820 N N . TRP A 1 104 ? 4.856 10.239 16.013 1.00 83.19 104 TRP A N 1
ATOM 821 C CA . TRP A 1 104 ? 3.883 9.228 16.450 1.00 83.19 104 TRP A CA 1
ATOM 822 C C . TRP A 1 104 ? 4.297 7.813 16.076 1.00 83.19 104 TRP A C 1
ATOM 824 O O . TRP A 1 104 ? 3.949 6.861 16.779 1.00 83.19 104 TRP A O 1
ATOM 834 N N . ASN A 1 105 ? 4.964 7.646 14.933 1.00 82.44 105 ASN A N 1
ATOM 835 C CA . ASN A 1 105 ? 5.293 6.324 14.428 1.00 82.44 105 ASN A CA 1
ATOM 836 C C . ASN A 1 105 ? 6.392 6.358 13.358 1.00 82.44 105 ASN A C 1
ATOM 838 O O . ASN A 1 105 ? 6.232 7.054 12.356 1.00 82.44 105 ASN A O 1
ATOM 842 N N . SER A 1 106 ? 7.431 5.536 13.522 1.00 80.56 106 SER A N 1
ATOM 843 C CA . SER A 1 106 ? 8.534 5.399 12.559 1.00 80.56 106 SER A CA 1
ATOM 844 C C . SER A 1 106 ? 8.187 4.588 11.304 1.00 80.56 106 SER A C 1
ATOM 846 O O . SER A 1 106 ? 8.900 4.676 10.312 1.00 80.56 106 SER A O 1
ATOM 848 N N . LEU A 1 107 ? 7.089 3.818 11.322 1.00 87.50 107 LEU A N 1
ATOM 849 C CA . LEU A 1 107 ? 6.660 2.927 10.235 1.00 87.50 107 LEU A CA 1
ATOM 850 C C . LEU A 1 107 ? 7.705 1.915 9.766 1.00 87.50 107 LEU A C 1
ATOM 852 O O . LEU A 1 107 ? 7.831 1.643 8.575 1.00 87.50 107 LEU A O 1
ATOM 856 N N . ASN A 1 108 ? 8.433 1.324 10.700 1.00 87.00 108 ASN A N 1
ATOM 857 C CA . ASN A 1 108 ? 9.480 0.366 10.360 1.00 87.00 108 ASN A CA 1
ATOM 858 C C . ASN A 1 108 ? 8.938 -0.932 9.756 1.00 87.00 108 ASN A C 1
ATOM 860 O O . ASN A 1 108 ? 9.635 -1.584 8.989 1.00 87.00 108 ASN A O 1
ATOM 864 N N . TYR A 1 109 ? 7.702 -1.311 10.078 1.00 92.00 109 TYR A N 1
ATOM 865 C CA . TYR A 1 109 ? 7.145 -2.592 9.674 1.00 92.00 109 TYR A CA 1
ATOM 866 C C . TYR A 1 109 ? 5.775 -2.456 9.037 1.00 92.00 109 TYR A C 1
ATOM 868 O O . TYR A 1 109 ? 4.888 -1.789 9.569 1.00 92.00 109 TYR A O 1
ATOM 876 N N . TYR A 1 110 ? 5.591 -3.164 7.930 1.00 94.94 110 TYR A N 1
ATOM 877 C CA . TYR A 1 110 ? 4.291 -3.569 7.430 1.00 94.94 110 TYR A CA 1
ATOM 878 C C . TYR A 1 110 ? 3.762 -4.695 8.319 1.00 94.94 110 TYR A C 1
ATOM 880 O O . TYR A 1 110 ? 4.410 -5.734 8.458 1.00 94.94 110 TYR A O 1
ATOM 888 N N . VAL A 1 111 ? 2.591 -4.484 8.914 1.00 96.25 111 VAL A N 1
ATOM 889 C CA . VAL A 1 111 ? 1.889 -5.475 9.729 1.00 96.25 111 VAL A CA 1
ATOM 890 C C . VAL A 1 111 ? 0.552 -5.784 9.079 1.00 96.25 111 VAL A C 1
ATOM 892 O O . VAL A 1 111 ? -0.262 -4.881 8.884 1.00 96.25 111 VAL A O 1
ATOM 895 N N . GLU A 1 112 ? 0.315 -7.060 8.787 1.00 96.88 112 GLU A N 1
ATOM 896 C CA . GLU A 1 112 ? -0.946 -7.574 8.251 1.00 96.88 112 GLU A CA 1
ATOM 897 C C . GLU A 1 112 ? -1.598 -8.546 9.235 1.00 96.88 112 GLU A C 1
ATOM 899 O O . GLU A 1 112 ? -0.948 -9.411 9.834 1.00 96.88 112 GLU A O 1
ATOM 904 N N . ILE A 1 113 ? -2.912 -8.394 9.380 1.00 96.94 113 ILE A N 1
ATOM 905 C CA . ILE A 1 113 ? -3.788 -9.261 10.162 1.00 96.94 113 ILE A CA 1
ATOM 906 C C . ILE A 1 113 ? -4.968 -9.707 9.300 1.00 96.94 113 ILE A C 1
ATOM 908 O O . ILE A 1 113 ? -5.319 -9.063 8.313 1.00 96.94 113 ILE A O 1
ATOM 912 N N . SER A 1 114 ? -5.622 -10.795 9.695 1.00 97.44 114 SER A N 1
ATOM 913 C CA . SER A 1 114 ? -6.875 -11.241 9.082 1.00 97.44 114 SER A CA 1
ATOM 914 C C . SER A 1 114 ? -7.963 -11.355 10.136 1.00 97.44 114 SER A C 1
ATOM 916 O O . SER A 1 114 ? -7.734 -11.935 11.192 1.00 97.44 114 SER A O 1
ATOM 918 N N . ILE A 1 115 ? -9.157 -10.842 9.852 1.00 97.81 115 ILE A N 1
ATOM 919 C CA . ILE A 1 115 ? -10.342 -11.129 10.668 1.00 97.81 115 ILE A CA 1
ATOM 920 C C . ILE A 1 115 ? -10.694 -12.614 10.527 1.00 97.81 115 ILE A C 1
ATOM 922 O O . ILE A 1 115 ? -10.705 -13.136 9.409 1.00 97.81 115 ILE A O 1
ATOM 926 N N . LYS A 1 116 ? -10.990 -13.288 11.644 1.00 97.25 116 LYS A N 1
ATOM 927 C CA . LYS A 1 116 ? -11.308 -14.726 11.677 1.00 97.25 116 LYS A CA 1
ATOM 928 C C . LYS A 1 116 ? -12.442 -15.097 10.732 1.00 97.25 116 LYS A C 1
ATOM 930 O O . LYS A 1 116 ? -13.458 -14.406 10.631 1.00 97.25 116 LYS A O 1
ATOM 935 N N . ARG A 1 117 ? -12.301 -16.239 10.058 1.00 96.94 117 ARG A N 1
ATOM 936 C CA . ARG A 1 117 ? -13.318 -16.743 9.123 1.00 96.94 117 ARG A CA 1
ATOM 937 C C . ARG A 1 117 ? -14.676 -16.901 9.812 1.00 96.94 117 ARG A C 1
ATOM 939 O O . ARG A 1 117 ? -14.809 -17.645 10.778 1.00 96.94 117 ARG A O 1
ATOM 946 N N . GLY A 1 118 ? -15.704 -16.278 9.238 1.00 96.06 118 GLY A N 1
ATOM 947 C CA . GLY A 1 118 ? -17.079 -16.371 9.737 1.00 96.06 118 GLY A CA 1
ATOM 948 C C . GLY A 1 118 ? -17.418 -15.409 10.877 1.00 96.06 118 GLY A C 1
ATOM 949 O O . GLY A 1 118 ? -18.586 -15.355 11.260 1.00 96.06 118 GLY A O 1
ATOM 950 N N . ASP A 1 119 ? -16.451 -14.641 11.376 1.00 97.62 119 ASP A N 1
ATOM 951 C CA . ASP A 1 119 ? -16.723 -13.520 12.268 1.00 97.62 119 ASP A CA 1
ATOM 952 C C . ASP A 1 119 ? -16.952 -12.236 11.463 1.00 97.62 119 ASP A C 1
ATOM 954 O O . ASP A 1 119 ? -16.499 -12.084 10.322 1.00 97.62 119 ASP A O 1
ATOM 958 N N . GLU A 1 120 ? -17.691 -11.315 12.064 1.00 98.06 120 GLU A N 1
ATOM 959 C CA . GLU A 1 120 ? -18.007 -10.009 11.498 1.00 98.06 120 GLU A CA 1
ATOM 960 C C . GLU A 1 120 ? -17.482 -8.904 12.404 1.00 98.06 120 GLU A C 1
ATOM 962 O O . GLU A 1 120 ? -17.415 -9.050 13.625 1.00 98.06 120 GLU A O 1
ATOM 967 N N . VAL A 1 121 ? -17.125 -7.775 11.808 1.00 98.12 121 VAL A N 1
ATOM 968 C CA . VAL A 1 121 ? -16.675 -6.591 12.531 1.00 98.12 121 VAL A CA 1
ATOM 969 C C . VAL A 1 121 ? -17.399 -5.384 11.966 1.00 98.12 121 VAL A C 1
ATOM 971 O O . VAL A 1 121 ? -17.287 -5.093 10.773 1.00 98.12 121 VAL A O 1
ATOM 974 N N . LYS A 1 122 ? -18.126 -4.664 12.823 1.00 98.50 122 LYS A N 1
ATOM 975 C CA . LYS A 1 122 ? -18.605 -3.320 12.499 1.00 98.50 122 LYS A CA 1
ATOM 976 C C . LYS A 1 122 ? -17.565 -2.283 12.890 1.00 98.50 122 LYS A C 1
ATOM 978 O O . LYS A 1 122 ? -17.033 -2.297 14.004 1.00 98.50 122 LYS A O 1
ATOM 983 N N . CYS A 1 123 ? -17.300 -1.374 11.965 1.00 98.31 123 CYS A N 1
ATOM 984 C CA . CYS A 1 123 ? -16.273 -0.352 12.092 1.00 98.31 123 CYS A CA 1
ATOM 985 C C . CYS A 1 123 ? -16.667 0.922 11.346 1.00 98.31 123 CYS A C 1
ATOM 987 O O . CYS A 1 123 ? -17.587 0.922 10.524 1.00 98.31 123 CYS A O 1
ATOM 989 N N . PHE A 1 124 ? -15.963 2.010 11.641 1.00 98.44 124 PHE A N 1
ATOM 990 C CA . PHE A 1 124 ? -16.073 3.247 10.880 1.00 98.44 124 PHE A CA 1
ATOM 991 C C . PHE A 1 124 ? -15.121 3.202 9.686 1.00 98.44 124 PHE A C 1
ATOM 993 O O . PHE A 1 124 ? -13.984 2.760 9.825 1.00 98.44 124 PHE A O 1
ATOM 1000 N N . TRP A 1 125 ? -15.581 3.673 8.533 1.00 97.81 125 TRP A N 1
ATOM 1001 C CA . TRP A 1 125 ? -14.832 3.773 7.285 1.00 97.81 125 TRP A CA 1
ATOM 1002 C C . TRP A 1 125 ? -14.933 5.192 6.739 1.00 97.81 125 TRP A C 1
ATOM 1004 O O . TRP A 1 125 ? -16.038 5.724 6.579 1.00 97.81 125 TRP A O 1
ATOM 1014 N N . GLY A 1 126 ? -13.791 5.806 6.453 1.00 95.75 126 GLY A N 1
ATOM 1015 C CA . GLY A 1 126 ? -13.747 7.182 5.977 1.00 95.75 126 GLY A CA 1
ATOM 1016 C C . GLY A 1 126 ? -12.379 7.600 5.461 1.00 95.75 126 GLY A C 1
ATOM 1017 O O . GLY A 1 126 ? -11.380 6.907 5.655 1.00 95.75 126 GLY A O 1
ATOM 1018 N N . GLU A 1 127 ? -12.358 8.756 4.805 1.00 92.94 127 GLU A N 1
ATOM 1019 C CA . GLU A 1 127 ? -11.138 9.387 4.315 1.00 92.94 127 GLU A CA 1
ATOM 1020 C C . GLU A 1 127 ? -10.405 10.094 5.461 1.00 92.94 127 GLU A C 1
ATOM 1022 O O . GLU A 1 127 ? -11.016 10.788 6.283 1.00 92.94 127 GLU A O 1
ATOM 1027 N N . PHE A 1 128 ? -9.089 9.925 5.506 1.00 88.12 128 PHE A N 1
ATOM 1028 C CA . PHE A 1 128 ? -8.241 10.517 6.530 1.00 88.12 128 PHE A CA 1
ATOM 1029 C C . PHE A 1 128 ? -8.109 12.042 6.346 1.00 88.12 128 PHE A C 1
ATOM 1031 O O . PHE A 1 128 ? -8.067 12.547 5.222 1.00 88.12 128 PHE A O 1
ATOM 1038 N N . ALA A 1 129 ? -8.056 12.793 7.447 1.00 88.38 129 ALA A N 1
ATOM 1039 C CA . ALA A 1 129 ? -7.853 14.241 7.430 1.00 88.38 129 ALA A CA 1
ATOM 1040 C C . ALA A 1 129 ? -6.365 14.593 7.252 1.00 88.38 129 ALA A C 1
ATOM 1042 O O . ALA A 1 129 ? -5.537 14.093 8.017 1.00 88.38 129 ALA A O 1
ATOM 1043 N N . PRO A 1 130 ? -6.001 15.493 6.318 1.00 86.00 130 PRO A N 1
ATOM 1044 C CA . PRO A 1 130 ? -4.641 16.010 6.245 1.00 86.00 130 PRO A CA 1
ATOM 1045 C C . PRO A 1 130 ? -4.216 16.648 7.570 1.00 86.00 130 PRO A C 1
ATOM 1047 O O . PRO A 1 130 ? -5.027 17.273 8.257 1.00 86.00 130 PRO A O 1
ATOM 1050 N N . MET A 1 131 ? -2.940 16.525 7.924 1.00 82.75 131 MET A N 1
ATOM 1051 C CA . MET A 1 131 ? -2.421 17.069 9.181 1.00 82.75 131 MET A CA 1
ATOM 1052 C C . MET A 1 131 ? -0.965 17.521 9.034 1.00 82.75 131 MET A C 1
ATOM 1054 O O . MET A 1 131 ? -0.297 17.083 8.097 1.00 82.75 131 MET A O 1
ATOM 1058 N N . PRO A 1 132 ? -0.432 18.359 9.941 1.00 83.62 132 PRO A N 1
ATOM 1059 C CA . PRO A 1 132 ? 0.971 18.747 9.879 1.00 83.62 132 PRO A CA 1
ATOM 1060 C C . PRO A 1 132 ? 1.875 17.537 10.141 1.00 83.62 132 PRO A C 1
ATOM 1062 O O . PRO A 1 132 ? 1.596 16.731 11.031 1.00 83.62 132 PRO A O 1
ATOM 1065 N N . LEU A 1 133 ? 2.983 17.445 9.402 1.00 79.25 133 LEU A N 1
ATOM 1066 C CA . LEU A 1 133 ? 3.996 16.389 9.510 1.00 79.25 133 LEU A CA 1
ATOM 1067 C C . LEU A 1 133 ? 4.481 16.179 10.948 1.00 79.25 133 LEU A C 1
ATOM 1069 O O . LEU A 1 133 ? 4.746 15.053 11.358 1.00 79.25 133 LEU A O 1
ATOM 1073 N N . SER A 1 134 ? 4.608 17.271 11.695 1.00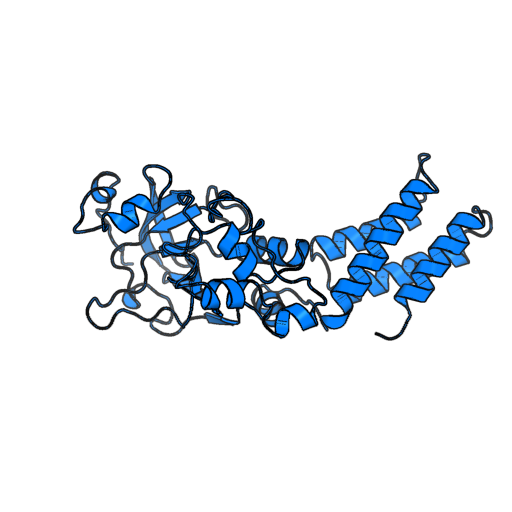 83.00 134 SER A N 1
ATOM 1074 C CA . SER A 1 134 ? 5.021 17.275 13.090 1.00 83.00 134 SER A CA 1
ATOM 1075 C C . SER A 1 134 ? 4.259 18.356 13.837 1.00 83.00 134 SER A C 1
ATOM 1077 O O . SER A 1 134 ? 3.977 19.426 13.299 1.00 83.00 134 SER A O 1
ATOM 1079 N N . SER A 1 135 ? 3.945 18.091 15.100 1.00 84.50 135 SER A N 1
ATOM 1080 C CA . SER A 1 135 ? 3.410 19.108 16.012 1.00 84.50 135 SER A CA 1
ATOM 1081 C C . SER A 1 135 ? 4.477 20.131 16.408 1.00 84.50 135 SER A C 1
ATOM 1083 O O . SER A 1 135 ? 4.139 21.216 16.875 1.00 84.50 135 SER A O 1
ATOM 1085 N N . ASN A 1 136 ? 5.758 19.773 16.268 1.00 83.69 136 ASN A N 1
ATOM 1086 C CA . ASN A 1 136 ? 6.880 20.628 16.620 1.00 83.69 136 ASN A CA 1
ATOM 1087 C C . ASN A 1 136 ? 8.147 20.267 15.822 1.00 83.69 136 ASN A C 1
ATOM 1089 O O . ASN A 1 136 ? 8.833 19.287 16.121 1.00 83.69 136 ASN A O 1
ATOM 1093 N N . ILE A 1 137 ? 8.439 21.024 14.761 1.00 80.00 137 ILE A N 1
ATOM 1094 C CA . ILE A 1 137 ? 9.518 20.696 13.813 1.00 80.00 137 ILE A CA 1
ATOM 1095 C C . ILE A 1 137 ? 10.910 20.711 14.475 1.00 80.00 137 ILE A C 1
ATOM 1097 O O . ILE A 1 137 ? 11.607 19.708 14.332 1.00 80.00 137 ILE A O 1
ATOM 1101 N N . PRO A 1 138 ? 11.330 21.755 15.226 1.00 80.94 138 PRO A N 1
ATOM 1102 C CA . PRO A 1 138 ? 12.672 21.794 15.814 1.00 80.94 138 PRO A CA 1
ATOM 1103 C C . PRO A 1 138 ? 12.961 20.632 16.773 1.00 80.94 138 PRO A C 1
ATOM 1105 O O . PRO A 1 138 ? 14.032 20.036 16.708 1.00 80.94 138 PRO A O 1
ATOM 1108 N N . GLN A 1 139 ? 12.005 20.274 17.633 1.00 83.56 139 GLN A N 1
ATOM 1109 C CA . GLN A 1 139 ? 12.157 19.187 18.607 1.00 83.56 139 GLN A CA 1
ATOM 1110 C C . GLN A 1 139 ? 12.198 17.811 17.933 1.00 83.56 139 GLN A C 1
ATOM 1112 O O . GLN A 1 139 ? 12.895 16.923 18.412 1.00 83.56 139 GLN A O 1
ATOM 1117 N N . ASN A 1 140 ? 11.479 17.643 16.822 1.00 80.19 140 ASN A N 1
ATOM 1118 C CA . ASN A 1 140 ? 11.365 16.367 16.115 1.00 80.19 140 ASN A CA 1
ATOM 1119 C C . ASN A 1 140 ? 12.268 16.293 14.874 1.00 80.19 140 ASN A C 1
ATOM 1121 O O . ASN A 1 140 ? 12.080 15.412 14.034 1.00 80.19 140 ASN A O 1
ATOM 1125 N N . ALA A 1 141 ? 13.245 17.196 14.746 1.00 75.81 141 ALA A N 1
ATOM 1126 C CA . ALA A 1 141 ? 14.116 17.291 13.578 1.00 75.81 141 ALA A CA 1
ATOM 1127 C C . ALA A 1 141 ? 14.875 15.985 13.295 1.00 75.81 141 ALA A C 1
ATOM 1129 O O . ALA A 1 141 ? 15.049 15.634 12.134 1.00 75.81 141 ALA A O 1
ATOM 1130 N N . SER A 1 142 ? 15.271 15.235 14.330 1.00 74.69 142 SER A N 1
ATOM 1131 C CA . SER A 1 142 ? 15.914 13.924 14.172 1.00 74.69 142 SER A CA 1
ATOM 1132 C C . SER A 1 142 ? 14.986 12.895 13.534 1.00 74.69 142 SER A C 1
ATOM 1134 O O . SER A 1 142 ? 15.402 12.207 12.614 1.00 74.69 142 SER A O 1
ATOM 1136 N N . ASN A 1 143 ? 13.724 12.836 13.969 1.00 74.31 143 ASN A N 1
ATOM 1137 C CA . ASN A 1 143 ? 12.738 11.911 13.412 1.00 74.31 143 ASN A CA 1
ATOM 1138 C C . ASN A 1 143 ? 12.443 12.303 11.960 1.00 74.31 143 ASN A C 1
ATOM 1140 O O . ASN A 1 143 ? 12.469 11.463 11.073 1.00 74.31 143 ASN A O 1
ATOM 1144 N N . ILE A 1 144 ? 12.252 13.602 11.696 1.00 72.56 144 ILE A N 1
ATOM 1145 C CA . ILE A 1 144 ? 12.069 14.154 10.342 1.00 72.56 144 ILE A CA 1
ATOM 1146 C C . ILE A 1 144 ? 13.263 13.812 9.433 1.00 72.56 144 ILE A C 1
ATOM 1148 O O . ILE A 1 144 ? 13.074 13.429 8.275 1.00 72.56 144 ILE A O 1
ATOM 1152 N N . ALA A 1 145 ? 14.485 13.909 9.958 1.00 69.12 145 ALA A N 1
ATOM 1153 C CA . ALA A 1 145 ? 15.700 13.560 9.236 1.00 69.12 145 ALA A CA 1
ATOM 1154 C C . ALA A 1 145 ? 15.806 12.050 8.985 1.00 69.12 145 ALA A C 1
ATOM 1156 O O . ALA A 1 145 ? 16.159 11.671 7.873 1.00 69.12 145 ALA A O 1
ATOM 1157 N N . GLU A 1 146 ? 15.446 11.209 9.959 1.00 66.75 146 GLU A N 1
ATOM 1158 C CA . GLU A 1 146 ? 15.405 9.747 9.821 1.00 66.75 146 GLU A CA 1
ATOM 1159 C C . GLU A 1 146 ? 14.464 9.321 8.687 1.00 66.75 146 GLU A C 1
ATOM 1161 O O . GLU A 1 146 ? 14.825 8.460 7.893 1.00 66.75 146 GLU A O 1
ATOM 1166 N N . PHE A 1 147 ? 13.316 9.990 8.524 1.00 62.66 147 PHE A N 1
ATOM 1167 C CA . PHE A 1 147 ? 12.428 9.766 7.374 1.00 62.66 147 PHE A CA 1
ATOM 1168 C C . PHE A 1 147 ? 13.043 10.197 6.040 1.00 62.66 147 PHE A C 1
ATOM 1170 O O . PHE A 1 147 ? 12.811 9.568 5.012 1.00 62.66 147 PHE A O 1
ATOM 1177 N N . SER A 1 148 ? 13.803 11.292 6.042 1.00 57.53 148 SER A N 1
ATOM 1178 C CA . SER A 1 148 ? 14.432 11.831 4.828 1.00 57.53 148 SER A CA 1
ATOM 1179 C C . SER A 1 148 ? 15.694 11.056 4.434 1.00 57.53 148 SER A C 1
ATOM 1181 O O . SER A 1 148 ? 16.146 11.133 3.290 1.00 57.53 148 SER A O 1
ATOM 1183 N N . SER A 1 149 ? 16.288 10.319 5.372 1.00 53.22 149 SER A N 1
ATOM 1184 C CA . SER A 1 149 ? 17.413 9.428 5.129 1.00 53.22 149 SER A CA 1
ATOM 1185 C C . SER A 1 149 ? 16.894 8.034 4.814 1.00 53.22 149 SER A C 1
ATOM 1187 O O . SER A 1 149 ? 16.359 7.356 5.684 1.00 53.22 149 SER A O 1
ATOM 1189 N N . THR A 1 150 ? 17.076 7.570 3.579 1.00 52.44 150 THR A N 1
ATOM 1190 C CA . THR A 1 150 ? 16.765 6.180 3.234 1.00 52.44 150 THR A CA 1
ATOM 1191 C C . THR A 1 150 ? 17.445 5.223 4.198 1.00 52.44 150 THR A C 1
ATOM 1193 O O . THR A 1 150 ? 18.670 5.249 4.358 1.00 52.44 150 THR A O 1
ATOM 1196 N N . SER A 1 151 ? 16.658 4.314 4.754 1.00 50.94 151 SER A N 1
ATOM 1197 C CA . SER A 1 151 ? 17.145 3.017 5.194 1.00 50.94 151 SER A CA 1
ATOM 1198 C C . SER A 1 151 ? 17.978 2.376 4.071 1.00 50.94 151 SER A C 1
ATOM 1200 O O . SER A 1 151 ? 17.727 2.538 2.872 1.00 50.94 151 SER A O 1
ATOM 1202 N N . SER A 1 152 ? 19.020 1.642 4.447 1.00 49.38 152 SER A N 1
ATOM 1203 C CA . SER A 1 152 ? 19.988 1.017 3.535 1.00 49.38 152 SER A CA 1
ATOM 1204 C C . SER A 1 152 ? 19.383 0.019 2.529 1.00 49.38 152 SER A C 1
ATOM 1206 O O . SER A 1 152 ? 20.100 -0.464 1.657 1.00 49.38 152 SER A O 1
ATOM 1208 N N . ALA A 1 153 ? 18.090 -0.296 2.628 1.00 46.88 153 ALA A N 1
ATOM 1209 C CA . ALA A 1 153 ? 17.356 -1.149 1.699 1.00 46.88 153 ALA A CA 1
ATOM 1210 C C . ALA A 1 153 ? 16.825 -0.378 0.471 1.00 46.88 153 ALA A C 1
ATOM 1212 O O . ALA A 1 153 ? 16.913 -0.880 -0.651 1.00 46.88 153 ALA A O 1
ATOM 1213 N N . SER A 1 154 ? 16.380 0.873 0.627 1.00 50.84 154 SER A N 1
ATOM 1214 C CA . SER A 1 154 ? 15.966 1.733 -0.497 1.00 50.84 154 SER A CA 1
ATOM 1215 C C . SER A 1 154 ? 17.163 2.092 -1.391 1.00 50.84 154 SER A C 1
ATOM 1217 O O . SER A 1 154 ? 17.068 2.087 -2.621 1.00 50.84 154 SER A O 1
ATOM 1219 N N . SER A 1 155 ? 18.348 2.283 -0.800 1.00 53.97 155 SER A N 1
ATOM 1220 C CA . SER A 1 155 ? 19.585 2.499 -1.563 1.00 53.97 155 SER A CA 1
ATOM 1221 C C . SER A 1 155 ? 20.003 1.270 -2.385 1.00 53.97 155 SER A C 1
ATOM 1223 O O . SER A 1 155 ? 20.567 1.428 -3.471 1.00 53.97 155 SER A O 1
ATOM 1225 N N . GLN A 1 156 ? 19.647 0.050 -1.953 1.00 53.16 156 GLN A N 1
ATOM 1226 C CA . GLN A 1 156 ? 19.865 -1.170 -2.741 1.00 53.16 156 GLN A CA 1
ATOM 1227 C C . GLN A 1 156 ? 19.024 -1.211 -4.015 1.00 53.16 156 GLN A C 1
ATOM 1229 O O . GLN A 1 156 ? 19.398 -1.929 -4.929 1.00 53.16 156 GLN A O 1
ATOM 1234 N N . LEU A 1 157 ? 17.936 -0.446 -4.122 1.00 54.91 157 LEU A N 1
ATOM 1235 C CA . LEU A 1 157 ? 17.133 -0.322 -5.348 1.00 54.91 157 LEU A CA 1
ATOM 1236 C C . LEU A 1 157 ? 17.634 0.776 -6.298 1.00 54.91 157 LEU A C 1
ATOM 1238 O O . LEU A 1 157 ? 17.127 0.917 -7.416 1.00 54.91 157 LEU A O 1
ATOM 1242 N N . GLY A 1 158 ? 18.637 1.553 -5.872 1.00 54.34 158 GLY A N 1
ATOM 1243 C CA . GLY A 1 158 ? 19.049 2.782 -6.552 1.00 54.34 158 GLY A CA 1
ATOM 1244 C C . GLY A 1 158 ? 17.990 3.884 -6.472 1.00 54.34 158 GLY A C 1
ATOM 1245 O O . GLY A 1 158 ? 17.932 4.738 -7.358 1.00 54.34 158 GLY A O 1
ATOM 1246 N N . TYR A 1 159 ? 17.124 3.827 -5.460 1.00 58.16 159 TYR A N 1
ATOM 1247 C CA . TYR A 1 159 ? 16.086 4.818 -5.209 1.00 58.16 159 TYR A CA 1
ATOM 1248 C C . TYR A 1 159 ? 16.661 6.091 -4.596 1.00 58.16 159 TYR A C 1
ATOM 1250 O O . TYR A 1 159 ? 17.678 6.064 -3.902 1.00 58.16 159 TYR A O 1
ATOM 1258 N N . LEU A 1 160 ? 16.030 7.219 -4.928 1.00 51.41 160 LEU A N 1
ATOM 1259 C CA . LEU A 1 160 ? 16.368 8.503 -4.329 1.00 51.41 160 LEU A CA 1
ATOM 1260 C C . LEU A 1 160 ? 15.835 8.531 -2.898 1.00 51.41 160 LEU A C 1
ATOM 1262 O O . LEU A 1 160 ? 14.920 7.785 -2.549 1.00 51.41 160 LEU A O 1
ATOM 1266 N N . ASN A 1 161 ? 16.389 9.426 -2.082 1.00 52.66 161 ASN A N 1
ATOM 1267 C CA . ASN A 1 161 ? 15.795 9.710 -0.787 1.00 52.66 161 ASN A CA 1
ATOM 1268 C C . ASN A 1 161 ? 14.327 10.095 -0.963 1.00 52.66 161 ASN A C 1
ATOM 1270 O O . ASN A 1 161 ? 13.983 10.841 -1.884 1.00 52.66 161 ASN A O 1
ATOM 1274 N N . ALA A 1 162 ? 13.465 9.592 -0.083 1.00 51.12 162 ALA A N 1
ATOM 1275 C CA . ALA A 1 162 ? 12.109 10.088 -0.009 1.00 51.12 162 ALA A CA 1
ATOM 1276 C C . ALA A 1 162 ? 12.158 11.551 0.445 1.00 51.12 162 ALA A C 1
ATOM 1278 O O . ALA A 1 162 ? 12.371 11.855 1.615 1.00 51.12 162 ALA A O 1
ATOM 1279 N N . PHE A 1 163 ? 12.002 12.470 -0.502 1.00 51.22 163 PHE A N 1
ATOM 1280 C CA . PHE A 1 163 ? 11.948 13.896 -0.209 1.00 51.22 163 PHE A CA 1
ATOM 1281 C C . PHE A 1 163 ? 10.505 14.300 0.043 1.00 51.22 163 PHE A C 1
ATOM 1283 O O . PHE A 1 163 ? 9.741 14.439 -0.914 1.00 51.22 163 PHE A O 1
ATOM 1290 N N . LEU A 1 164 ? 10.147 14.505 1.316 1.00 53.28 164 LEU A N 1
ATOM 1291 C CA . LEU A 1 164 ? 8.910 15.210 1.668 1.00 53.28 164 LEU A CA 1
ATOM 1292 C C . LEU A 1 164 ? 8.907 16.575 0.953 1.00 53.28 164 LEU A C 1
ATOM 1294 O O . LEU A 1 164 ? 9.981 17.170 0.823 1.00 53.28 164 LEU A O 1
ATOM 1298 N N . PRO A 1 165 ? 7.755 17.077 0.456 1.00 47.78 165 PRO A N 1
ATOM 1299 C CA . PRO A 1 165 ? 7.695 18.386 -0.167 1.00 47.78 165 PRO A CA 1
ATOM 1300 C C . PRO A 1 165 ? 8.285 19.407 0.803 1.00 47.78 165 PRO A C 1
ATOM 1302 O O . PRO A 1 165 ? 7.917 19.458 1.977 1.00 47.78 165 PRO A O 1
ATOM 1305 N N . ASP A 1 166 ? 9.270 20.115 0.263 1.00 47.75 166 ASP A N 1
ATOM 1306 C CA . ASP A 1 166 ? 10.285 20.923 0.922 1.00 47.75 166 ASP A CA 1
ATOM 1307 C C . ASP A 1 166 ? 9.831 21.563 2.247 1.00 47.75 166 ASP A C 1
ATOM 1309 O O . ASP A 1 166 ? 8.978 22.450 2.278 1.00 47.75 166 ASP A O 1
ATOM 1313 N N . SER A 1 167 ? 10.448 21.133 3.353 1.00 45.50 167 SER A N 1
ATOM 1314 C CA . SER A 1 167 ? 10.274 21.712 4.692 1.00 45.50 167 SER A CA 1
ATOM 1315 C C . SER A 1 167 ? 10.797 23.151 4.809 1.00 45.50 167 SER A C 1
ATOM 1317 O O . SER A 1 167 ? 10.665 23.762 5.869 1.00 45.50 167 SER A O 1
ATOM 1319 N N . ALA A 1 168 ? 11.429 23.696 3.762 1.00 39.72 168 ALA A N 1
ATOM 1320 C CA . ALA A 1 168 ? 11.956 25.057 3.755 1.00 39.72 168 ALA A CA 1
ATOM 1321 C C . ALA A 1 168 ? 10.870 26.144 3.642 1.00 39.72 168 ALA A C 1
ATOM 1323 O O . ALA A 1 168 ? 11.149 27.301 3.959 1.00 39.72 168 ALA A O 1
ATOM 1324 N N . PHE A 1 169 ? 9.636 25.803 3.246 1.00 37.66 169 PHE A N 1
ATOM 1325 C CA . PHE A 1 169 ? 8.550 26.775 3.089 1.00 37.66 169 PHE A CA 1
ATOM 1326 C C . PHE A 1 169 ? 7.208 26.225 3.601 1.00 37.66 169 PHE A C 1
ATOM 1328 O O . PHE A 1 169 ? 6.474 25.571 2.872 1.00 37.66 169 PHE A O 1
ATOM 1335 N N . HIS A 1 170 ? 6.857 26.597 4.838 1.00 42.97 170 HIS A N 1
ATOM 1336 C CA . HIS A 1 170 ? 5.543 26.405 5.475 1.00 42.97 170 HIS A CA 1
ATOM 1337 C C . HIS A 1 170 ? 5.136 24.953 5.795 1.00 42.97 170 HIS A C 1
ATOM 1339 O O . HIS A 1 170 ? 5.686 23.992 5.278 1.00 42.97 170 HIS A O 1
ATOM 1345 N N . GLU A 1 171 ? 4.204 24.814 6.745 1.00 55.81 171 GLU A N 1
ATOM 1346 C CA . GLU A 1 171 ? 3.736 23.564 7.360 1.00 55.81 171 GLU A CA 1
ATOM 1347 C C . GLU A 1 171 ? 3.556 22.421 6.345 1.00 55.81 171 GLU A C 1
ATOM 1349 O O . GLU A 1 171 ? 2.539 22.340 5.652 1.00 55.81 171 GLU A O 1
ATOM 1354 N N . THR A 1 172 ? 4.532 21.511 6.266 1.00 67.88 172 THR A N 1
ATOM 1355 C CA . THR A 1 172 ? 4.421 20.308 5.438 1.00 67.88 172 THR A CA 1
ATOM 1356 C C . THR A 1 172 ? 3.234 19.493 5.942 1.00 67.88 172 THR A C 1
ATOM 1358 O O . THR A 1 172 ? 3.261 18.973 7.059 1.00 67.88 172 THR A O 1
ATOM 1361 N N . HIS A 1 173 ? 2.175 19.404 5.142 1.00 74.12 173 HIS A N 1
ATOM 1362 C CA . HIS A 1 173 ? 1.024 18.565 5.447 1.00 74.12 173 HIS A CA 1
ATOM 1363 C C . HIS A 1 173 ? 1.251 17.153 4.899 1.00 74.12 173 HIS A C 1
ATOM 1365 O O . HIS A 1 173 ? 1.745 16.965 3.788 1.00 74.12 173 HIS A O 1
ATOM 1371 N N . ILE A 1 174 ? 0.867 16.162 5.692 1.00 78.00 174 ILE A N 1
ATOM 1372 C CA . ILE A 1 174 ? 0.798 14.743 5.337 1.00 78.00 174 ILE A CA 1
ATOM 1373 C C . ILE A 1 174 ? -0.669 14.322 5.216 1.00 78.00 174 ILE A C 1
ATOM 1375 O O . ILE A 1 174 ? -1.561 15.031 5.685 1.00 78.00 174 ILE A O 1
ATOM 1379 N N . GLY A 1 175 ? -0.936 13.185 4.572 1.00 74.75 175 GLY A N 1
ATOM 1380 C CA . GLY A 1 175 ? -2.310 12.768 4.269 1.00 74.75 175 GLY A CA 1
ATOM 1381 C C . GLY A 1 175 ? -2.986 13.638 3.205 1.00 74.75 175 GLY A C 1
ATOM 1382 O O . GLY A 1 175 ? -4.200 13.809 3.223 1.00 74.75 175 GLY A O 1
ATOM 1383 N N . VAL A 1 176 ? -2.197 14.239 2.308 1.00 74.94 176 VAL A N 1
ATOM 1384 C CA . VAL A 1 176 ? -2.687 15.127 1.232 1.00 74.94 176 VAL A CA 1
ATOM 1385 C C . VAL A 1 176 ? -3.231 14.354 0.032 1.00 74.94 176 VAL A C 1
ATOM 1387 O O . VAL A 1 176 ? -3.986 14.898 -0.771 1.00 74.94 176 VAL A O 1
ATOM 1390 N N . LEU A 1 177 ? -2.854 13.082 -0.089 1.00 77.31 177 LEU A N 1
ATOM 1391 C CA . LEU A 1 177 ? -3.429 12.155 -1.054 1.00 77.31 177 LEU A CA 1
ATOM 1392 C C . LEU A 1 177 ? -4.586 11.407 -0.394 1.00 77.31 177 LEU A C 1
ATOM 1394 O O . LEU A 1 177 ? -4.481 11.013 0.765 1.00 77.31 177 LEU A O 1
ATOM 1398 N N . SER A 1 178 ? -5.670 11.199 -1.143 1.00 80.12 178 SER A N 1
ATOM 1399 C CA . SER A 1 178 ? -6.853 10.500 -0.635 1.00 80.12 178 SER A CA 1
ATOM 1400 C C . SER A 1 178 ? -6.477 9.108 -0.127 1.00 80.12 178 SER A C 1
ATOM 1402 O O . SER A 1 178 ? -5.946 8.287 -0.878 1.00 80.12 178 SER A O 1
ATOM 1404 N N . ALA A 1 179 ? -6.741 8.854 1.153 1.00 86.06 179 ALA A N 1
ATOM 1405 C CA . ALA A 1 179 ? -6.507 7.569 1.790 1.00 86.06 179 ALA A CA 1
ATOM 1406 C C . ALA A 1 179 ? -7.672 7.238 2.711 1.00 86.06 179 ALA A C 1
ATOM 1408 O O . ALA A 1 179 ? -8.042 8.025 3.586 1.00 86.06 179 ALA A O 1
ATOM 1409 N N . TRP A 1 180 ? -8.233 6.053 2.515 1.00 92.88 180 TRP A N 1
ATOM 1410 C CA . TRP A 1 180 ? -9.353 5.567 3.297 1.00 92.88 180 TRP A CA 1
ATOM 1411 C C . TRP A 1 180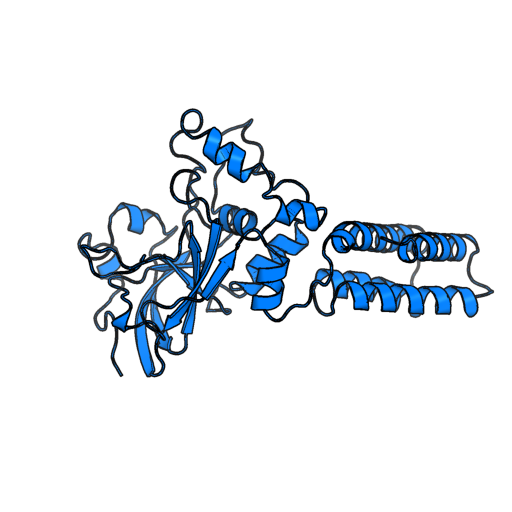 ? -8.877 4.591 4.362 1.00 92.88 180 TRP A C 1
ATOM 1413 O O . TRP A 1 180 ? -7.985 3.778 4.122 1.00 92.88 180 TRP A O 1
ATOM 1423 N N . GLN A 1 181 ? -9.455 4.692 5.555 1.00 93.62 181 GLN A N 1
ATOM 1424 C CA . GLN A 1 181 ? -9.071 3.869 6.694 1.00 93.62 181 GLN A CA 1
ATOM 1425 C C . GLN A 1 181 ? -10.280 3.408 7.494 1.00 93.62 181 GLN A C 1
ATOM 1427 O O . GLN A 1 181 ? -11.332 4.053 7.539 1.00 93.62 181 GLN A O 1
ATOM 1432 N N . PHE A 1 182 ? -10.080 2.284 8.170 1.00 96.94 182 PHE A N 1
ATOM 1433 C CA . PHE A 1 182 ? -10.955 1.796 9.210 1.00 96.94 182 PHE A CA 1
ATOM 1434 C C . PHE A 1 182 ? -10.551 2.366 10.566 1.00 96.94 182 PHE A C 1
ATOM 1436 O O . PHE A 1 182 ? -9.372 2.360 10.929 1.00 96.94 182 PHE A O 1
ATOM 1443 N N . PHE A 1 183 ? -11.558 2.736 11.351 1.00 97.12 183 PHE A N 1
ATOM 1444 C CA . PHE A 1 183 ? -11.459 2.796 12.803 1.00 97.12 183 PHE A CA 1
ATOM 1445 C C . PHE A 1 183 ? -12.312 1.678 13.400 1.00 97.12 183 PHE A C 1
ATOM 1447 O O . PHE A 1 183 ? -13.540 1.666 13.259 1.00 97.12 183 PHE A O 1
ATOM 1454 N N . ILE A 1 184 ? -11.658 0.723 14.055 1.00 97.56 184 ILE A N 1
ATOM 1455 C CA . ILE A 1 184 ? -12.277 -0.474 14.622 1.00 97.56 184 ILE A CA 1
ATOM 1456 C C . ILE A 1 184 ? -12.196 -0.387 16.151 1.00 97.56 184 ILE A C 1
ATOM 1458 O O . ILE A 1 184 ? -11.167 -0.752 16.727 1.00 97.56 184 ILE A O 1
ATOM 1462 N N . PRO A 1 185 ? -13.247 0.104 16.835 1.00 96.25 185 PRO A N 1
ATOM 1463 C CA . PRO A 1 185 ? -13.222 0.190 18.287 1.00 96.25 185 PRO A CA 1
ATOM 1464 C C . PRO A 1 185 ? -13.150 -1.215 18.891 1.00 96.25 185 PRO A C 1
ATOM 1466 O O . PRO A 1 185 ? -13.751 -2.156 18.372 1.00 96.25 185 PRO A O 1
ATOM 1469 N N . ASN A 1 186 ? -12.417 -1.355 19.995 1.00 95.00 186 ASN A N 1
ATOM 1470 C CA . ASN A 1 186 ? -12.297 -2.604 20.755 1.00 95.00 186 ASN A CA 1
ATOM 1471 C C . ASN A 1 186 ? -11.769 -3.817 19.965 1.00 95.00 186 ASN A C 1
ATOM 1473 O O . ASN A 1 186 ? -12.029 -4.957 20.351 1.00 95.00 186 ASN A O 1
ATOM 1477 N N . LEU A 1 187 ? -11.036 -3.607 18.863 1.00 96.06 187 LEU A N 1
ATOM 1478 C CA . LEU A 1 187 ? -10.408 -4.716 18.148 1.00 96.06 187 LEU A CA 1
ATOM 1479 C C . LEU A 1 187 ? -9.407 -5.427 19.063 1.00 96.06 187 LEU A C 1
ATOM 1481 O O . LEU A 1 187 ? -8.537 -4.789 19.650 1.00 96.06 187 LEU A O 1
ATOM 1485 N N . SER A 1 188 ? -9.510 -6.748 19.146 1.00 95.38 188 SER A N 1
ATOM 1486 C CA . SER A 1 188 ? -8.642 -7.600 19.956 1.00 95.38 188 SER A CA 1
ATOM 1487 C C . SER A 1 188 ? -8.212 -8.839 19.173 1.00 95.38 188 SER A C 1
ATOM 1489 O O . SER A 1 188 ? -8.830 -9.231 18.177 1.00 95.38 188 SER A O 1
ATOM 1491 N N . ASN A 1 189 ? -7.174 -9.503 19.660 1.00 95.44 189 ASN A N 1
ATOM 1492 C CA . ASN A 1 189 ? -6.641 -10.770 19.180 1.00 95.44 189 ASN A CA 1
ATOM 1493 C C . ASN A 1 189 ? -7.712 -11.876 19.170 1.00 95.44 189 ASN A C 1
ATOM 1495 O O . ASN A 1 189 ? -7.600 -12.842 18.419 1.00 95.44 189 ASN A O 1
ATOM 1499 N N . ALA A 1 190 ? -8.793 -11.735 19.946 1.00 95.25 190 ALA A N 1
ATOM 1500 C CA . ALA A 1 190 ? -9.922 -12.661 19.905 1.00 95.25 190 ALA A CA 1
ATOM 1501 C C . ALA A 1 190 ? -10.631 -12.690 18.537 1.00 95.25 190 ALA A C 1
ATOM 1503 O O . ALA A 1 190 ? -11.187 -13.731 18.190 1.00 95.25 190 ALA A O 1
ATOM 1504 N N . PHE A 1 191 ? -10.566 -11.612 17.748 1.00 96.12 191 PHE A N 1
ATOM 1505 C CA . PHE A 1 191 ? -11.155 -11.511 16.402 1.00 96.12 191 PHE A CA 1
ATOM 1506 C C . PHE A 1 191 ? -10.130 -11.653 15.267 1.00 96.12 191 PHE A C 1
ATOM 1508 O O . PHE A 1 191 ? -10.507 -11.671 14.095 1.00 96.12 191 PHE A O 1
ATOM 1515 N N . ILE A 1 192 ? -8.843 -11.784 15.602 1.00 95.75 192 ILE A N 1
ATOM 1516 C CA . ILE A 1 192 ? -7.741 -11.893 14.642 1.00 95.75 192 ILE A CA 1
ATOM 1517 C C . ILE A 1 192 ? -7.358 -13.364 14.459 1.00 95.75 192 ILE A C 1
ATOM 1519 O O . ILE A 1 192 ? -7.164 -14.105 15.425 1.00 95.75 192 ILE A O 1
ATOM 1523 N N . GLU A 1 193 ? -7.266 -13.804 13.210 1.00 95.00 193 GLU A N 1
ATOM 1524 C CA . GLU A 1 193 ? -6.774 -15.129 12.840 1.00 95.00 193 GLU A CA 1
ATOM 1525 C C . GLU A 1 193 ? -5.336 -15.308 13.349 1.00 95.00 193 GLU A C 1
ATOM 1527 O O . GLU A 1 193 ? -4.491 -14.445 13.136 1.00 95.00 193 GLU A O 1
ATOM 1532 N N . GLY A 1 194 ? -5.057 -16.402 14.064 1.00 90.06 194 GLY A N 1
ATOM 1533 C CA . GLY A 1 194 ? -3.757 -16.609 14.725 1.00 90.06 194 GLY A CA 1
ATOM 1534 C C . GLY A 1 194 ? -3.534 -15.801 16.017 1.00 90.06 194 GLY A C 1
ATOM 1535 O O . GLY A 1 194 ? -2.528 -16.006 16.700 1.00 90.06 194 GLY A O 1
ATOM 1536 N N . GLY A 1 195 ? -4.475 -14.935 16.408 1.00 89.75 195 GLY A N 1
ATOM 1537 C CA . GLY A 1 195 ? -4.427 -14.174 17.656 1.00 89.75 195 GLY A CA 1
ATOM 1538 C C . GLY A 1 195 ? -3.277 -13.168 17.696 1.00 89.75 195 GLY A C 1
ATOM 1539 O O . GLY A 1 195 ? -3.351 -12.116 17.073 1.00 89.75 195 GLY A O 1
ATOM 1540 N N . ILE A 1 196 ? -2.233 -13.482 18.470 1.00 84.81 196 ILE A N 1
ATOM 1541 C CA . ILE A 1 196 ? -1.056 -12.616 18.666 1.00 84.81 196 ILE A CA 1
ATOM 1542 C C . ILE A 1 196 ? -0.117 -12.676 17.453 1.00 84.81 196 ILE A C 1
ATOM 1544 O O . ILE A 1 196 ? 0.607 -11.720 17.188 1.00 84.81 196 ILE A O 1
ATOM 1548 N N . ALA A 1 197 ? -0.108 -13.794 16.721 1.00 81.94 197 ALA A N 1
ATOM 1549 C CA . ALA A 1 197 ? 0.758 -13.959 15.563 1.00 81.94 197 ALA A CA 1
ATOM 1550 C C . ALA A 1 197 ? 0.278 -13.067 14.413 1.00 81.94 197 ALA A C 1
ATOM 1552 O O . ALA A 1 197 ? -0.874 -13.151 13.990 1.00 81.94 197 ALA A O 1
ATOM 1553 N N . ARG A 1 198 ? 1.176 -12.229 13.891 1.00 87.06 198 ARG A N 1
ATOM 1554 C CA . ARG A 1 198 ? 0.892 -11.309 12.785 1.00 87.06 198 ARG A CA 1
ATOM 1555 C C . ARG A 1 198 ? 1.953 -11.447 11.714 1.00 87.06 198 ARG A C 1
ATOM 1557 O O . ARG A 1 198 ? 3.105 -11.768 12.008 1.00 87.06 198 ARG A O 1
ATOM 1564 N N . THR A 1 199 ? 1.572 -11.196 10.469 1.00 93.38 199 THR A N 1
ATOM 1565 C CA . THR A 1 199 ? 2.564 -11.075 9.407 1.00 93.38 199 THR A CA 1
ATOM 1566 C C . THR A 1 199 ? 3.264 -9.738 9.569 1.00 93.38 199 THR A C 1
ATOM 1568 O O . THR A 1 199 ? 2.606 -8.702 9.591 1.00 93.38 199 THR A O 1
ATOM 1571 N N . GLN A 1 200 ? 4.588 -9.775 9.687 1.00 94.75 200 GLN A N 1
ATOM 1572 C CA . GLN A 1 200 ? 5.433 -8.600 9.829 1.00 94.75 200 GLN A CA 1
ATOM 1573 C C . GLN A 1 200 ? 6.524 -8.640 8.763 1.00 94.75 200 GLN A C 1
ATOM 1575 O O . GLN A 1 200 ? 7.220 -9.646 8.615 1.00 94.75 200 GLN A O 1
ATOM 1580 N N . VAL A 1 201 ? 6.663 -7.550 8.019 1.00 93.94 201 VAL A N 1
ATOM 1581 C CA . VAL A 1 201 ? 7.684 -7.373 6.982 1.00 93.94 201 VAL A CA 1
ATOM 1582 C C . VAL A 1 201 ? 8.312 -6.003 7.189 1.00 93.94 201 VAL A C 1
ATOM 1584 O O . VAL A 1 201 ? 7.608 -5.057 7.532 1.00 93.94 201 VAL A O 1
ATOM 1587 N N . ASP A 1 202 ? 9.625 -5.883 7.015 1.00 89.56 202 ASP A N 1
ATOM 1588 C CA . ASP A 1 202 ? 10.289 -4.580 7.043 1.00 89.56 202 ASP A CA 1
ATOM 1589 C C . ASP A 1 202 ? 9.703 -3.684 5.937 1.00 89.56 202 ASP A C 1
ATOM 1591 O O . ASP A 1 202 ? 9.714 -4.047 4.760 1.00 89.56 202 ASP A O 1
ATOM 1595 N N . ALA A 1 203 ? 9.143 -2.534 6.323 1.00 88.25 203 ALA A N 1
ATOM 1596 C CA . ALA A 1 203 ? 8.488 -1.605 5.405 1.00 88.25 203 ALA A CA 1
ATOM 1597 C C . ALA A 1 203 ? 9.478 -0.889 4.469 1.00 88.25 203 ALA A C 1
ATOM 1599 O O . ALA A 1 203 ? 9.070 -0.273 3.479 1.00 88.25 203 ALA A O 1
ATOM 1600 N N . HIS A 1 204 ? 10.765 -0.963 4.801 1.00 83.75 204 HIS A N 1
ATOM 1601 C CA . HIS A 1 204 ? 11.875 -0.414 4.040 1.00 83.75 204 HIS A CA 1
ATOM 1602 C C . HIS A 1 204 ? 12.464 -1.422 3.049 1.00 83.75 204 HIS A C 1
ATOM 1604 O O . HIS A 1 204 ? 13.063 -1.037 2.043 1.00 83.75 204 HIS A O 1
ATOM 1610 N N . ASP A 1 205 ? 12.281 -2.721 3.296 1.00 85.00 205 ASP A N 1
ATOM 1611 C CA . ASP A 1 205 ? 12.737 -3.781 2.398 1.00 85.00 205 ASP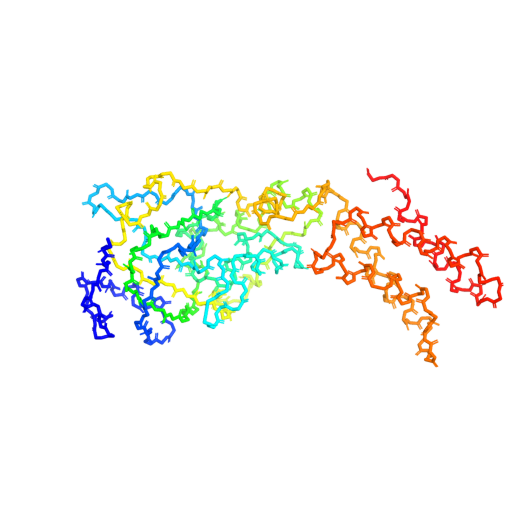 A CA 1
ATOM 1612 C C . ASP A 1 205 ? 11.688 -4.061 1.315 1.00 85.00 205 ASP A C 1
ATOM 1614 O O . ASP A 1 205 ? 10.830 -4.944 1.421 1.00 85.00 205 ASP A O 1
ATOM 1618 N N . MET A 1 206 ? 11.788 -3.321 0.211 1.00 84.69 206 MET A N 1
ATOM 1619 C CA . MET A 1 206 ? 10.879 -3.497 -0.923 1.00 84.69 206 MET A CA 1
ATOM 1620 C C . MET A 1 206 ? 10.998 -4.877 -1.587 1.00 84.69 206 MET A C 1
ATOM 1622 O O . MET A 1 206 ? 10.061 -5.292 -2.268 1.00 84.69 206 MET A O 1
ATOM 1626 N N . VAL A 1 207 ? 12.104 -5.615 -1.409 1.00 84.38 207 VAL A N 1
ATOM 1627 C CA . VAL A 1 207 ? 12.212 -6.999 -1.908 1.00 84.38 207 VAL A CA 1
ATOM 1628 C C . VAL A 1 207 ? 11.361 -7.920 -1.065 1.00 84.38 207 VAL A C 1
ATOM 1630 O O . VAL A 1 207 ? 10.589 -8.711 -1.611 1.00 84.38 207 VAL A O 1
ATOM 1633 N N . ALA A 1 208 ? 11.505 -7.832 0.255 1.00 88.75 208 ALA A N 1
ATOM 1634 C CA . ALA A 1 208 ? 10.716 -8.627 1.182 1.00 88.75 208 ALA A CA 1
ATOM 1635 C C . ALA A 1 208 ? 9.221 -8.315 1.031 1.00 88.75 208 ALA A C 1
ATOM 1637 O O . ALA A 1 208 ? 8.422 -9.246 0.915 1.00 88.75 208 ALA A O 1
ATOM 1638 N N . LEU A 1 209 ? 8.855 -7.034 0.924 1.00 90.75 209 LEU A N 1
ATOM 1639 C CA . LEU A 1 209 ? 7.483 -6.611 0.630 1.00 90.75 209 LEU A CA 1
ATOM 1640 C C . LEU A 1 209 ? 6.998 -7.121 -0.729 1.00 90.75 209 LEU A C 1
ATOM 1642 O O . LEU A 1 209 ? 5.904 -7.669 -0.818 1.00 90.75 209 LEU A O 1
ATOM 1646 N N . GLY A 1 210 ? 7.815 -7.007 -1.778 1.00 90.69 210 GLY A N 1
ATOM 1647 C CA . GLY A 1 210 ? 7.485 -7.537 -3.100 1.00 90.69 210 GLY A CA 1
ATOM 1648 C C . GLY A 1 210 ? 7.145 -9.024 -3.034 1.00 90.69 210 GLY A C 1
ATOM 1649 O O . GLY A 1 210 ? 6.067 -9.422 -3.470 1.00 90.69 210 GLY A O 1
ATOM 1650 N N . ARG A 1 211 ? 7.999 -9.831 -2.389 1.00 90.88 211 ARG A N 1
ATOM 1651 C CA . ARG A 1 211 ? 7.750 -11.269 -2.184 1.00 90.88 211 ARG A CA 1
ATOM 1652 C C . ARG A 1 211 ? 6.483 -11.527 -1.380 1.00 90.88 211 ARG A C 1
ATOM 1654 O O . ARG A 1 211 ? 5.736 -12.439 -1.724 1.00 90.88 211 ARG A O 1
ATOM 1661 N N . HIS A 1 212 ? 6.238 -10.738 -0.336 1.00 94.19 212 HIS A N 1
ATOM 1662 C CA . HIS A 1 212 ? 5.015 -10.831 0.456 1.00 94.19 212 HIS A CA 1
ATOM 1663 C C . HIS A 1 212 ? 3.763 -10.612 -0.409 1.00 94.19 212 HIS A C 1
ATOM 1665 O O . HIS A 1 212 ? 2.801 -11.367 -0.292 1.00 94.19 212 HIS A O 1
ATOM 1671 N N . PHE A 1 213 ? 3.812 -9.670 -1.352 1.00 93.62 213 PHE A N 1
ATOM 1672 C CA . PHE A 1 213 ? 2.744 -9.435 -2.326 1.00 93.62 213 PHE A CA 1
ATOM 1673 C C . PHE A 1 213 ? 2.760 -10.383 -3.542 1.00 93.62 213 PHE A C 1
ATOM 1675 O O . PHE A 1 213 ? 2.008 -10.173 -4.494 1.00 93.62 213 PHE A O 1
ATOM 1682 N N . GLY A 1 214 ? 3.601 -11.422 -3.543 1.00 91.69 214 GLY A N 1
ATOM 1683 C CA . GLY A 1 214 ? 3.705 -12.380 -4.649 1.00 91.69 214 GLY A CA 1
ATOM 1684 C C . GLY A 1 214 ? 4.430 -11.844 -5.889 1.00 91.69 214 GLY A C 1
ATOM 1685 O O . GLY A 1 214 ? 4.294 -12.410 -6.972 1.00 91.69 214 GLY A O 1
ATOM 1686 N N . LEU A 1 215 ? 5.194 -10.762 -5.748 1.00 88.75 215 LEU A N 1
ATOM 1687 C CA . LEU A 1 215 ? 6.007 -10.162 -6.800 1.00 88.75 215 LEU A CA 1
ATOM 1688 C C . LEU A 1 215 ? 7.472 -10.593 -6.676 1.00 88.75 215 LEU A C 1
ATOM 1690 O O . LEU A 1 215 ? 8.039 -10.656 -5.584 1.00 88.75 215 LEU A O 1
ATOM 1694 N N . ASP A 1 216 ? 8.113 -10.826 -7.818 1.00 84.31 216 ASP A N 1
ATOM 1695 C CA . ASP A 1 216 ? 9.550 -11.078 -7.892 1.00 84.31 216 ASP A CA 1
ATOM 1696 C C . ASP A 1 216 ? 10.280 -9.850 -8.442 1.00 84.31 216 ASP A C 1
ATOM 1698 O O . ASP A 1 216 ? 10.278 -9.587 -9.647 1.00 84.31 216 ASP A O 1
ATOM 1702 N N . LEU A 1 217 ? 10.913 -9.094 -7.543 1.00 77.69 217 LEU A N 1
ATOM 1703 C CA . LEU A 1 217 ? 11.754 -7.955 -7.911 1.00 77.69 217 LEU A CA 1
ATOM 1704 C C . LEU A 1 217 ? 13.185 -8.359 -8.310 1.00 77.69 217 LEU A C 1
ATOM 1706 O O . LEU A 1 217 ? 13.932 -7.517 -8.812 1.00 77.69 217 LEU A O 1
ATOM 1710 N N . GLY A 1 218 ? 13.589 -9.618 -8.111 1.00 71.19 218 GLY A N 1
ATOM 1711 C CA . GLY A 1 218 ? 14.959 -10.073 -8.342 1.00 71.19 218 GLY A CA 1
ATOM 1712 C C . GLY A 1 218 ? 16.002 -9.355 -7.470 1.00 71.19 218 GLY A C 1
ATOM 1713 O O . GLY A 1 218 ? 15.733 -8.959 -6.334 1.00 71.19 218 GLY A O 1
ATOM 1714 N N . LYS A 1 219 ? 17.229 -9.203 -7.993 1.00 66.50 219 LYS A N 1
ATOM 1715 C CA . LYS A 1 219 ? 18.289 -8.402 -7.357 1.00 66.50 219 LYS A CA 1
ATOM 1716 C C . LYS A 1 219 ? 18.061 -6.922 -7.663 1.00 66.50 219 LYS A C 1
ATOM 1718 O O . LYS A 1 219 ? 18.134 -6.480 -8.806 1.00 66.50 219 LYS A O 1
ATOM 1723 N N . THR A 1 220 ? 17.803 -6.148 -6.625 1.00 55.69 220 THR A N 1
ATOM 1724 C CA . THR A 1 220 ? 17.245 -4.798 -6.714 1.00 55.69 220 THR A CA 1
ATOM 1725 C C . THR A 1 220 ? 18.197 -3.701 -7.147 1.00 55.69 220 THR A C 1
ATOM 1727 O O . THR A 1 220 ? 17.749 -2.717 -7.729 1.00 55.69 220 THR A O 1
ATOM 1730 N N . SER A 1 221 ? 19.509 -3.898 -7.013 1.00 57.44 221 SER A N 1
ATOM 1731 C CA . SER A 1 221 ? 20.520 -2.921 -7.461 1.00 57.44 221 SER A CA 1
ATOM 1732 C C . SER A 1 221 ? 20.526 -2.686 -8.973 1.00 57.44 221 SER A C 1
ATOM 1734 O O . SER A 1 221 ? 21.225 -1.811 -9.486 1.00 57.44 221 SER A O 1
ATOM 1736 N N . HIS A 1 222 ? 19.724 -3.469 -9.692 1.00 58.38 222 HIS A N 1
ATOM 1737 C CA . HIS A 1 222 ? 19.621 -3.509 -11.139 1.00 58.38 222 HIS A CA 1
ATOM 1738 C C . HIS A 1 222 ? 18.425 -2.683 -11.639 1.00 58.38 222 HIS A C 1
ATOM 1740 O O . HIS A 1 222 ? 18.426 -2.205 -12.773 1.00 58.38 222 HIS A O 1
ATOM 1746 N N . LEU A 1 223 ? 17.432 -2.448 -10.780 1.00 61.97 223 LEU A N 1
ATOM 1747 C CA . LEU A 1 223 ? 16.133 -1.888 -11.141 1.00 61.97 223 LEU A CA 1
ATOM 1748 C C . LEU A 1 223 ? 16.186 -0.411 -11.526 1.00 61.97 223 LEU A C 1
ATOM 1750 O O . LEU A 1 223 ? 15.701 -0.047 -12.597 1.00 61.97 223 LEU A O 1
ATOM 1754 N N . GLY A 1 224 ? 16.824 0.436 -10.712 1.00 64.00 224 GLY A N 1
ATOM 1755 C CA . GLY A 1 224 ? 16.976 1.860 -11.026 1.00 64.00 224 GLY A CA 1
ATOM 1756 C C . GLY A 1 224 ? 17.738 2.099 -12.337 1.00 64.00 224 GLY A C 1
ATOM 1757 O O . GLY A 1 224 ? 17.336 2.925 -13.159 1.00 64.00 224 GLY A O 1
ATOM 1758 N N . LYS A 1 225 ? 18.801 1.320 -12.592 1.00 68.12 225 LYS A N 1
ATOM 1759 C CA . LYS A 1 225 ? 19.594 1.409 -13.833 1.00 68.12 225 LYS A CA 1
ATOM 1760 C C . LYS A 1 225 ? 18.790 0.947 -15.050 1.00 68.12 225 LYS A C 1
ATOM 1762 O O . LYS A 1 225 ? 18.765 1.650 -16.060 1.00 68.12 225 LYS A O 1
ATOM 1767 N N . VAL A 1 226 ? 18.115 -0.201 -14.958 1.00 69.44 226 VAL A N 1
ATOM 1768 C CA . VAL A 1 226 ? 17.281 -0.745 -16.043 1.00 69.44 226 VAL A CA 1
ATOM 1769 C C . VAL A 1 226 ? 16.092 0.171 -16.336 1.00 69.44 226 VAL A C 1
ATOM 1771 O O . VAL A 1 226 ? 15.865 0.514 -17.494 1.00 69.44 226 VAL A O 1
ATOM 1774 N N . SER A 1 227 ? 15.387 0.644 -15.306 1.00 70.25 227 SER A N 1
ATOM 1775 C CA . SER A 1 227 ? 14.251 1.563 -15.446 1.00 70.25 227 SER A CA 1
ATOM 1776 C C . SER A 1 227 ? 14.655 2.866 -16.140 1.00 70.25 227 SER A C 1
ATOM 1778 O O . SER A 1 227 ? 14.013 3.272 -17.110 1.00 70.25 227 SER A O 1
ATOM 1780 N N . ASN A 1 228 ? 15.774 3.479 -15.734 1.00 73.44 228 ASN A N 1
ATOM 1781 C CA . ASN A 1 228 ? 16.289 4.681 -16.393 1.00 73.44 228 ASN A CA 1
ATOM 1782 C C . ASN A 1 228 ? 16.669 4.422 -17.858 1.00 73.44 228 ASN A C 1
ATOM 1784 O O . ASN A 1 228 ? 16.290 5.204 -18.730 1.00 73.44 228 ASN A O 1
ATOM 1788 N N . ARG A 1 229 ? 17.356 3.310 -18.152 1.00 76.06 229 ARG A N 1
ATOM 1789 C CA . ARG A 1 229 ? 17.729 2.926 -19.526 1.00 76.06 229 ARG A CA 1
ATOM 1790 C C . ARG A 1 229 ? 16.505 2.751 -20.423 1.00 76.06 229 ARG A C 1
ATOM 1792 O O . ARG A 1 229 ? 16.448 3.349 -21.494 1.00 76.06 229 ARG A O 1
ATOM 1799 N N . LEU A 1 230 ? 15.503 1.998 -19.972 1.00 76.69 230 LEU A N 1
ATOM 1800 C CA . LEU A 1 230 ? 14.269 1.770 -20.728 1.00 76.69 230 LEU A CA 1
ATOM 1801 C C . LEU A 1 230 ? 13.442 3.054 -20.894 1.00 76.69 230 LEU A C 1
ATOM 1803 O O . LEU A 1 230 ? 12.900 3.301 -21.972 1.00 76.69 230 LEU A O 1
ATOM 1807 N N . ARG A 1 231 ? 13.394 3.915 -19.867 1.00 78.94 231 ARG A N 1
ATOM 1808 C CA . ARG A 1 231 ? 12.734 5.228 -19.930 1.00 78.94 231 ARG A CA 1
ATOM 1809 C C . ARG A 1 231 ? 13.388 6.135 -20.971 1.00 78.94 231 ARG A C 1
ATOM 1811 O O . ARG A 1 231 ? 12.683 6.769 -21.760 1.00 78.94 231 ARG A O 1
ATOM 1818 N N . PHE A 1 232 ? 14.719 6.214 -20.981 1.00 83.56 232 PHE A N 1
ATOM 1819 C CA . PHE A 1 232 ? 15.439 7.025 -21.960 1.00 83.56 232 PHE A CA 1
ATOM 1820 C C . PHE A 1 232 ? 15.313 6.450 -23.371 1.00 83.56 232 PHE A C 1
ATOM 1822 O O . PHE A 1 232 ? 15.023 7.216 -24.287 1.00 83.56 232 PHE A O 1
ATOM 1829 N N . PHE A 1 233 ? 15.371 5.123 -23.533 1.00 84.00 233 PHE A N 1
ATOM 1830 C CA . PHE A 1 233 ? 15.059 4.468 -24.804 1.00 84.00 233 PHE A CA 1
ATOM 1831 C C . PHE A 1 233 ? 13.669 4.868 -25.303 1.00 84.00 233 PHE A C 1
ATOM 1833 O O . PHE A 1 233 ? 13.534 5.365 -26.421 1.00 84.00 233 PHE A O 1
ATOM 1840 N N . TYR A 1 234 ? 12.635 4.721 -24.470 1.00 80.62 234 TYR A N 1
ATOM 1841 C CA . TYR A 1 234 ? 11.259 5.068 -24.826 1.00 80.62 234 TYR A CA 1
ATOM 1842 C C . TYR A 1 234 ? 11.123 6.540 -25.239 1.00 80.62 234 TYR A C 1
ATOM 1844 O O . TYR A 1 234 ? 10.472 6.858 -26.236 1.00 80.62 234 TYR A O 1
ATOM 1852 N N . ARG A 1 235 ? 11.768 7.454 -24.506 1.00 82.94 235 ARG A N 1
ATOM 1853 C CA . ARG A 1 235 ? 11.772 8.888 -24.818 1.00 82.94 235 ARG A CA 1
ATOM 1854 C C . ARG A 1 235 ? 12.484 9.184 -26.139 1.00 82.94 235 ARG A C 1
ATOM 1856 O O . ARG A 1 235 ? 11.935 9.892 -26.982 1.00 82.94 235 ARG A O 1
ATOM 1863 N N . ASP A 1 236 ? 13.702 8.685 -26.304 1.00 82.88 236 ASP A N 1
ATOM 1864 C CA . ASP A 1 236 ? 14.581 9.050 -27.416 1.00 82.88 236 ASP A CA 1
ATOM 1865 C C . ASP A 1 236 ? 14.090 8.433 -28.728 1.00 82.88 236 ASP A C 1
ATOM 1867 O O . ASP A 1 236 ? 14.034 9.114 -29.753 1.00 82.88 236 ASP A O 1
ATOM 1871 N N . THR A 1 237 ? 13.585 7.200 -28.675 1.00 75.62 237 THR A N 1
ATOM 1872 C CA . THR A 1 237 ? 12.944 6.549 -29.826 1.00 75.62 237 THR A CA 1
ATOM 1873 C C . THR A 1 237 ? 11.708 7.297 -30.308 1.00 75.62 237 THR A C 1
ATOM 1875 O O . THR A 1 237 ? 11.532 7.462 -31.514 1.00 75.62 237 THR A O 1
ATOM 1878 N N . ARG A 1 238 ? 10.871 7.814 -29.396 1.00 76.38 238 ARG A N 1
ATOM 1879 C CA . ARG A 1 238 ? 9.703 8.633 -29.768 1.00 76.38 238 ARG A CA 1
ATOM 1880 C C . ARG A 1 238 ? 10.090 9.984 -30.359 1.00 76.38 238 ARG A C 1
ATOM 1882 O O . ARG A 1 238 ? 9.369 10.482 -31.216 1.00 76.38 238 ARG A O 1
ATOM 1889 N N . LYS A 1 239 ? 11.213 10.567 -29.930 1.00 79.69 239 LYS A N 1
ATOM 1890 C CA . LYS A 1 239 ? 11.744 11.807 -30.518 1.00 79.69 239 LYS A CA 1
ATOM 1891 C C . LYS A 1 239 ? 12.297 11.589 -31.927 1.00 79.69 239 LYS A C 1
ATOM 1893 O O . LYS A 1 239 ? 12.096 12.443 -32.781 1.00 79.69 239 LYS A O 1
ATOM 1898 N N . MET A 1 240 ? 12.990 10.473 -32.166 1.00 71.50 240 MET A N 1
ATOM 1899 C CA . MET A 1 240 ? 13.651 10.192 -33.449 1.00 71.50 240 MET A CA 1
ATOM 1900 C C . MET A 1 240 ? 12.724 9.592 -34.510 1.00 71.50 240 MET A C 1
ATOM 1902 O O . MET A 1 240 ? 12.956 9.789 -35.699 1.00 71.50 240 MET A O 1
ATOM 1906 N N . ALA A 1 241 ? 11.668 8.890 -34.098 1.00 65.12 241 ALA A N 1
ATOM 1907 C CA . ALA A 1 241 ? 10.649 8.342 -34.990 1.00 65.12 241 ALA A CA 1
ATOM 1908 C C . ALA A 1 241 ? 9.249 8.866 -34.605 1.00 65.12 241 ALA A C 1
ATOM 1910 O O . ALA A 1 241 ? 8.403 8.088 -34.156 1.00 65.12 241 ALA A O 1
ATOM 1911 N N . PRO A 1 242 ? 8.983 10.181 -34.758 1.00 62.72 242 PRO A N 1
ATOM 1912 C CA . PRO A 1 242 ? 7.701 10.779 -34.381 1.00 62.72 242 PRO A CA 1
ATOM 1913 C C . PRO A 1 242 ? 6.553 10.376 -35.324 1.00 62.72 242 PRO A C 1
ATOM 1915 O O . PRO A 1 242 ? 5.385 10.566 -34.988 1.00 62.72 242 PRO A O 1
ATOM 1918 N N . PHE A 1 243 ? 6.864 9.817 -36.499 1.00 54.44 243 PHE A N 1
ATOM 1919 C CA . PHE A 1 243 ? 5.880 9.512 -37.534 1.00 54.44 243 PHE A CA 1
ATOM 1920 C C . PHE A 1 243 ? 5.259 8.120 -37.375 1.00 54.44 243 PHE A C 1
ATOM 1922 O O . PHE A 1 243 ? 5.923 7.121 -37.101 1.00 54.44 243 PHE A O 1
ATOM 1929 N N . THR A 1 244 ? 3.939 8.074 -37.546 1.00 57.78 244 THR A N 1
ATOM 1930 C CA . THR A 1 244 ? 3.112 6.864 -37.491 1.00 57.78 244 THR A CA 1
ATOM 1931 C C . THR A 1 244 ? 3.072 6.210 -38.881 1.00 57.78 244 THR A C 1
ATOM 1933 O O . THR A 1 244 ? 2.927 6.944 -39.857 1.00 57.78 244 THR A O 1
ATOM 1936 N N . PRO A 1 245 ? 3.156 4.865 -38.990 1.00 67.94 245 PRO A N 1
ATOM 1937 C CA . PRO A 1 245 ? 3.119 3.880 -37.907 1.00 67.94 245 PRO A CA 1
ATOM 1938 C C . PRO A 1 245 ? 4.497 3.465 -37.375 1.00 67.94 245 PRO A C 1
ATOM 1940 O O . PRO A 1 245 ? 5.392 3.082 -38.120 1.00 67.94 245 PRO A O 1
ATOM 1943 N N . ARG A 1 246 ? 4.616 3.441 -36.040 1.00 74.06 246 ARG A N 1
ATOM 1944 C CA . ARG A 1 246 ? 5.788 2.918 -35.327 1.00 74.06 246 ARG A CA 1
ATOM 1945 C C . ARG A 1 246 ? 5.998 1.433 -35.634 1.00 74.06 246 ARG A C 1
ATOM 1947 O O . ARG A 1 246 ? 5.039 0.658 -35.577 1.00 74.06 246 ARG A O 1
ATOM 1954 N N . HIS A 1 247 ? 7.250 1.046 -35.875 1.00 80.56 247 HIS A N 1
ATOM 1955 C CA . HIS A 1 247 ? 7.620 -0.330 -36.191 1.00 80.56 247 HIS A CA 1
ATOM 1956 C C . HIS A 1 247 ? 7.134 -1.325 -35.106 1.00 80.56 247 HIS A C 1
ATOM 1958 O O . HIS A 1 247 ? 7.327 -1.054 -33.914 1.00 80.56 247 HIS A O 1
ATOM 1964 N N . PRO A 1 248 ? 6.529 -2.480 -35.464 1.00 86.81 248 PRO A N 1
ATOM 1965 C CA . PRO A 1 248 ? 5.964 -3.421 -34.492 1.00 86.81 248 PRO A CA 1
ATOM 1966 C C . PRO A 1 248 ? 6.945 -3.915 -33.421 1.00 86.81 248 PRO A C 1
ATOM 1968 O O . PRO A 1 248 ? 6.554 -4.066 -32.267 1.00 86.81 248 PRO A O 1
ATOM 1971 N N . ILE A 1 249 ? 8.220 -4.131 -33.762 1.00 86.25 249 ILE A N 1
ATOM 1972 C CA . ILE A 1 249 ? 9.228 -4.565 -32.776 1.00 86.25 249 ILE A CA 1
ATOM 1973 C C . ILE A 1 249 ? 9.566 -3.443 -31.790 1.00 86.25 249 ILE A C 1
ATOM 1975 O O . ILE A 1 249 ? 9.658 -3.703 -30.595 1.00 86.25 249 ILE A O 1
ATOM 1979 N N . LEU A 1 250 ? 9.653 -2.189 -32.247 1.00 83.75 250 LEU A N 1
ATOM 1980 C CA . LEU A 1 250 ? 9.879 -1.056 -31.345 1.00 83.75 250 LEU A CA 1
ATOM 1981 C C . LEU A 1 250 ? 8.713 -0.898 -30.360 1.00 83.75 250 LEU A C 1
ATOM 1983 O O . LEU A 1 250 ? 8.949 -0.627 -29.189 1.00 83.75 250 LEU A O 1
ATOM 1987 N N . LYS A 1 251 ? 7.471 -1.171 -30.790 1.00 87.12 251 LYS A N 1
ATOM 1988 C CA . LYS A 1 251 ? 6.314 -1.232 -29.877 1.00 87.12 251 LYS A CA 1
ATOM 1989 C C . LYS A 1 251 ? 6.450 -2.340 -28.828 1.00 87.12 251 LYS A C 1
ATOM 1991 O O . LYS A 1 251 ? 6.051 -2.138 -27.686 1.00 87.12 251 LYS A O 1
ATOM 1996 N N . LYS A 1 252 ? 7.004 -3.503 -29.191 1.00 89.62 252 LYS A N 1
ATOM 1997 C CA . LYS A 1 252 ? 7.284 -4.581 -28.227 1.00 89.62 252 LYS A CA 1
ATOM 1998 C C . LYS A 1 252 ? 8.368 -4.174 -27.225 1.00 89.62 252 LYS A C 1
ATOM 2000 O O . LYS A 1 252 ? 8.210 -4.439 -26.042 1.00 89.62 252 LYS A O 1
ATOM 2005 N N . MET A 1 253 ? 9.412 -3.474 -27.673 1.00 87.81 253 MET A N 1
ATOM 2006 C CA . MET A 1 253 ? 10.443 -2.925 -26.782 1.00 87.81 253 MET A CA 1
ATOM 2007 C C . MET A 1 253 ? 9.877 -1.860 -25.830 1.00 87.81 253 MET A C 1
ATOM 2009 O O . MET A 1 253 ? 10.215 -1.862 -24.650 1.00 87.81 253 MET A O 1
ATOM 2013 N N . ASP A 1 254 ? 8.971 -0.996 -26.302 1.00 84.69 254 ASP A N 1
ATOM 2014 C CA . ASP A 1 254 ? 8.253 -0.053 -25.429 1.00 84.69 254 ASP A CA 1
ATOM 2015 C C . ASP A 1 254 ? 7.405 -0.775 -24.382 1.00 84.69 254 ASP A C 1
ATOM 2017 O O . ASP A 1 254 ? 7.322 -0.343 -23.233 1.00 84.69 254 ASP A O 1
ATOM 2021 N N . ALA A 1 255 ? 6.758 -1.874 -24.781 1.00 87.31 255 ALA A N 1
ATOM 2022 C CA . ALA A 1 255 ? 5.917 -2.652 -23.887 1.00 87.31 255 ALA A CA 1
ATOM 2023 C C . ALA A 1 255 ? 6.721 -3.233 -22.718 1.00 87.31 255 ALA A C 1
ATOM 2025 O O . ALA A 1 255 ? 6.183 -3.286 -21.618 1.00 87.31 255 ALA A O 1
ATOM 2026 N N . CYS A 1 256 ? 8.003 -3.568 -22.907 1.00 84.94 256 CYS A N 1
ATOM 2027 C CA . CYS A 1 256 ? 8.877 -3.989 -21.808 1.00 84.94 256 CYS A CA 1
ATOM 2028 C C . CYS A 1 256 ? 8.996 -2.902 -20.728 1.00 84.94 256 CYS A C 1
ATOM 2030 O O . CYS A 1 256 ? 8.911 -3.204 -19.543 1.00 84.94 256 CYS A O 1
ATOM 2032 N N . PHE A 1 257 ? 9.107 -1.622 -21.103 1.00 80.31 257 PHE A N 1
ATOM 2033 C CA . PHE A 1 257 ? 9.111 -0.537 -20.114 1.00 80.31 257 PHE A CA 1
ATOM 2034 C C . PHE A 1 257 ? 7.798 -0.485 -19.319 1.00 80.31 257 PHE A C 1
ATOM 2036 O O . PHE A 1 257 ? 7.828 -0.389 -18.095 1.00 80.31 257 PHE A O 1
ATOM 2043 N N . ASN A 1 258 ? 6.654 -0.605 -19.998 1.00 79.69 258 ASN A N 1
ATOM 2044 C CA . ASN A 1 258 ? 5.348 -0.605 -19.332 1.00 79.69 258 ASN A CA 1
ATOM 2045 C C . ASN A 1 258 ? 5.169 -1.824 -18.414 1.00 79.69 258 ASN A C 1
ATOM 2047 O O . ASN A 1 258 ? 4.675 -1.681 -17.301 1.00 79.69 258 ASN A O 1
ATOM 2051 N N . GLN A 1 259 ? 5.610 -3.006 -18.847 1.00 83.19 259 GLN A N 1
ATOM 2052 C CA . GLN A 1 259 ? 5.548 -4.238 -18.058 1.00 83.19 259 GLN A CA 1
ATOM 2053 C C . GLN A 1 259 ? 6.432 -4.164 -16.807 1.00 83.19 259 GLN A C 1
ATOM 2055 O O . GLN A 1 259 ? 6.004 -4.583 -15.732 1.00 83.19 259 GLN A O 1
ATOM 2060 N N . LEU A 1 260 ? 7.636 -3.589 -16.925 1.00 79.69 260 LEU A N 1
ATOM 2061 C CA . LEU A 1 260 ? 8.510 -3.301 -15.786 1.00 79.69 260 LEU A CA 1
ATOM 2062 C C . LEU A 1 260 ? 7.863 -2.313 -14.808 1.00 79.69 260 LEU A C 1
ATOM 2064 O O . LEU A 1 260 ? 7.974 -2.472 -13.593 1.00 79.69 260 LEU A O 1
ATOM 2068 N N . TRP A 1 261 ? 7.224 -1.275 -15.346 1.00 74.62 261 TRP A N 1
ATOM 2069 C CA . TRP A 1 261 ? 6.595 -0.212 -14.569 1.00 74.62 261 TRP A CA 1
ATOM 2070 C C . TRP A 1 261 ? 5.369 -0.704 -13.793 1.00 74.62 261 TRP A C 1
ATOM 2072 O O . TRP A 1 261 ? 5.199 -0.363 -12.626 1.00 74.62 261 TRP A O 1
ATOM 2082 N N . ASN A 1 262 ? 4.557 -1.559 -14.414 1.00 77.69 262 ASN A N 1
ATOM 2083 C CA . ASN A 1 262 ? 3.347 -2.129 -13.816 1.00 77.69 262 ASN A CA 1
ATOM 2084 C C . ASN A 1 262 ? 3.611 -3.343 -12.910 1.00 77.69 262 ASN A C 1
ATOM 2086 O O . ASN A 1 262 ? 2.690 -3.803 -12.220 1.00 77.69 262 ASN A O 1
ATOM 2090 N N . LEU A 1 263 ? 4.857 -3.840 -12.900 1.00 80.56 263 LEU A N 1
ATOM 2091 C CA . LEU A 1 263 ? 5.268 -5.087 -12.252 1.00 80.56 263 LEU A CA 1
ATOM 2092 C C . LEU A 1 263 ? 4.490 -6.308 -12.779 1.00 80.56 263 LEU A C 1
ATOM 2094 O O . LEU A 1 263 ? 4.176 -7.226 -12.025 1.00 80.56 263 LEU A O 1
ATOM 2098 N N . ASP A 1 264 ? 4.183 -6.319 -14.080 1.00 82.69 264 ASP A N 1
ATOM 2099 C CA . ASP A 1 264 ? 3.484 -7.431 -14.749 1.00 82.69 264 ASP A CA 1
ATOM 2100 C C . ASP A 1 264 ? 4.395 -8.661 -14.912 1.00 82.69 264 ASP A C 1
ATOM 2102 O O . ASP A 1 264 ? 3.938 -9.803 -14.991 1.00 82.69 264 ASP A O 1
ATOM 2106 N N . ILE A 1 265 ? 5.705 -8.423 -14.988 1.00 82.62 265 ILE A N 1
ATOM 2107 C CA . ILE A 1 265 ? 6.764 -9.432 -15.034 1.00 82.62 265 ILE A CA 1
ATOM 2108 C C . ILE A 1 265 ? 7.925 -8.980 -14.152 1.00 82.62 265 ILE A C 1
ATOM 2110 O O . ILE A 1 265 ? 8.055 -7.795 -13.840 1.00 82.62 265 ILE A O 1
ATOM 2114 N N . SER A 1 266 ? 8.802 -9.920 -13.788 1.00 80.94 266 SER A N 1
ATOM 2115 C CA . SER A 1 266 ? 9.997 -9.565 -13.032 1.00 80.94 266 SER A CA 1
ATOM 2116 C C . SER A 1 266 ? 10.889 -8.604 -13.831 1.00 80.94 266 SER A C 1
ATOM 2118 O O . SER A 1 266 ? 10.954 -8.685 -15.067 1.00 80.94 266 SER A O 1
ATOM 2120 N N . PRO A 1 267 ? 11.630 -7.716 -13.151 1.00 78.81 267 PRO A N 1
ATOM 2121 C CA . PRO A 1 267 ? 12.519 -6.769 -13.815 1.00 78.81 267 PRO A CA 1
ATOM 2122 C C . PRO A 1 267 ? 13.547 -7.435 -14.727 1.00 78.81 267 PRO A C 1
ATOM 2124 O O . PRO A 1 267 ? 13.807 -6.963 -15.834 1.00 78.81 267 PRO A O 1
ATOM 2127 N N . GLN A 1 268 ? 14.069 -8.578 -14.281 1.00 79.94 268 GLN A N 1
ATOM 2128 C CA . GLN A 1 268 ? 14.994 -9.407 -15.042 1.00 79.94 268 GLN A CA 1
ATOM 2129 C C . GLN A 1 268 ? 14.356 -9.916 -16.340 1.00 79.94 268 GLN A C 1
ATOM 2131 O O . GLN A 1 268 ? 14.921 -9.746 -17.418 1.00 79.94 268 GLN A O 1
ATOM 2136 N N . LYS A 1 269 ? 13.138 -10.463 -16.263 1.00 84.81 269 LYS A N 1
ATOM 2137 C CA . LYS A 1 269 ? 12.415 -10.958 -17.439 1.00 84.81 269 LYS A CA 1
ATOM 2138 C C . LYS A 1 269 ? 12.079 -9.832 -18.418 1.00 84.81 269 LYS A C 1
ATOM 2140 O O . LYS A 1 269 ? 12.137 -10.031 -19.629 1.00 84.81 269 LYS A O 1
ATOM 2145 N N . SER A 1 270 ? 11.760 -8.640 -17.909 1.00 85.56 270 SER A N 1
ATOM 2146 C CA . SER A 1 270 ? 11.557 -7.455 -18.747 1.00 85.56 270 SER A CA 1
ATOM 2147 C C . SER A 1 270 ? 12.831 -7.044 -19.486 1.00 85.56 270 SER A C 1
ATOM 2149 O O . SER A 1 270 ? 12.769 -6.687 -20.663 1.00 85.56 270 SER A O 1
ATOM 2151 N N . LEU A 1 271 ? 13.983 -7.088 -18.813 1.00 83.50 271 LEU A N 1
ATOM 2152 C CA . LEU A 1 271 ? 15.278 -6.789 -19.423 1.00 83.50 271 LEU A CA 1
ATOM 2153 C C . LEU A 1 271 ? 15.639 -7.816 -20.505 1.00 83.50 271 LEU A C 1
ATOM 2155 O O . LEU A 1 271 ? 16.032 -7.433 -21.604 1.00 83.50 271 LEU A O 1
ATOM 2159 N N . GLU A 1 272 ? 15.448 -9.106 -20.230 1.00 87.44 272 GLU A N 1
ATOM 2160 C CA . GLU A 1 272 ? 15.684 -10.191 -21.191 1.00 87.44 272 GLU A CA 1
ATOM 2161 C C . GLU A 1 272 ? 14.815 -10.044 -22.445 1.00 87.44 272 GLU A C 1
ATOM 2163 O O . GLU A 1 272 ? 15.313 -10.147 -23.566 1.00 87.44 272 GLU A O 1
ATOM 2168 N N . GLN A 1 273 ? 13.524 -9.736 -22.282 1.00 90.88 273 GLN A N 1
ATOM 2169 C CA . GLN A 1 273 ? 12.638 -9.471 -23.417 1.00 90.88 273 GLN A CA 1
ATOM 2170 C C . GLN A 1 273 ? 13.092 -8.256 -24.228 1.00 90.88 273 GLN A C 1
ATOM 2172 O O . GLN A 1 273 ? 13.121 -8.324 -25.458 1.00 90.88 273 GLN A O 1
ATOM 2177 N N . PHE A 1 274 ? 13.481 -7.169 -23.558 1.00 89.75 274 PHE A N 1
ATOM 2178 C CA . PHE A 1 274 ? 13.998 -5.978 -24.225 1.00 89.75 274 PHE A CA 1
ATOM 2179 C C . PHE A 1 274 ? 15.242 -6.293 -25.066 1.00 89.75 274 PHE A C 1
ATOM 2181 O O . PHE A 1 274 ? 15.308 -5.886 -26.229 1.00 89.75 274 PHE A O 1
ATOM 2188 N N . ILE A 1 275 ? 16.188 -7.059 -24.509 1.00 89.31 275 ILE A N 1
ATOM 2189 C CA . ILE A 1 275 ? 17.401 -7.498 -25.210 1.00 89.31 275 ILE A CA 1
ATOM 2190 C C . ILE A 1 275 ? 17.031 -8.333 -26.440 1.00 89.31 275 ILE A C 1
ATOM 2192 O O . ILE A 1 275 ? 17.436 -7.987 -27.549 1.00 89.31 275 ILE A O 1
ATOM 2196 N N . ASN A 1 276 ? 16.191 -9.357 -26.275 1.00 93.06 276 ASN A N 1
ATOM 2197 C CA . ASN A 1 276 ? 15.779 -10.241 -27.368 1.00 93.06 276 ASN A CA 1
ATOM 2198 C C . ASN A 1 276 ? 15.091 -9.474 -28.512 1.00 93.06 276 ASN A C 1
ATOM 2200 O O . ASN A 1 276 ? 15.360 -9.712 -29.693 1.00 93.06 276 ASN A O 1
ATOM 2204 N N . TYR A 1 277 ? 14.208 -8.526 -28.185 1.00 93.00 277 TYR A N 1
ATOM 2205 C CA . TYR A 1 277 ? 13.545 -7.703 -29.195 1.00 93.00 277 TYR A CA 1
ATOM 2206 C C . TYR A 1 277 ? 14.509 -6.749 -29.899 1.00 93.00 277 TYR A C 1
ATOM 2208 O O . TYR A 1 277 ? 14.408 -6.593 -31.117 1.00 93.00 277 TYR A O 1
ATOM 2216 N N . GLY A 1 278 ? 15.443 -6.133 -29.174 1.00 89.44 278 GLY A N 1
ATOM 2217 C CA . GLY A 1 278 ? 16.432 -5.253 -29.788 1.00 89.44 278 GLY A CA 1
ATOM 2218 C C . GLY A 1 278 ? 17.395 -6.015 -30.699 1.00 89.44 278 GLY A C 1
ATOM 2219 O O . GLY A 1 278 ? 17.647 -5.564 -31.813 1.00 89.44 278 GLY A O 1
ATOM 2220 N N . GLU A 1 279 ? 17.874 -7.194 -30.300 1.00 91.62 279 GLU A N 1
ATOM 2221 C CA . GLU A 1 279 ? 18.710 -8.047 -31.159 1.00 91.62 279 GLU A CA 1
ATOM 2222 C C . GLU A 1 279 ? 17.967 -8.456 -32.436 1.00 91.62 279 GLU A C 1
ATOM 2224 O O . GLU A 1 279 ? 18.492 -8.314 -33.543 1.00 91.62 279 GLU A O 1
ATOM 2229 N N . SER A 1 280 ? 16.701 -8.863 -32.301 1.00 91.06 280 SER A N 1
ATOM 2230 C CA . SER A 1 280 ? 15.830 -9.147 -33.444 1.00 91.06 280 SER A CA 1
ATOM 2231 C C . SER A 1 280 ? 15.614 -7.918 -34.333 1.00 91.06 280 SER A C 1
ATOM 2233 O O . SER A 1 280 ? 15.439 -8.066 -35.546 1.00 91.06 280 SER A O 1
ATOM 2235 N N . TYR A 1 281 ? 15.576 -6.713 -33.762 1.00 89.06 281 TYR A N 1
ATOM 2236 C CA . TYR A 1 281 ? 15.452 -5.479 -34.530 1.00 89.06 281 TYR A CA 1
ATOM 2237 C C . TYR A 1 281 ? 16.711 -5.238 -35.371 1.00 89.06 281 TYR A C 1
ATOM 2239 O O . TYR A 1 281 ? 16.601 -5.099 -36.589 1.00 89.06 281 TYR A O 1
ATOM 2247 N N . ILE A 1 282 ? 17.894 -5.287 -34.751 1.00 88.38 282 ILE A N 1
ATOM 2248 C CA . ILE A 1 282 ? 19.185 -5.079 -35.426 1.00 88.38 282 ILE A CA 1
ATOM 2249 C C . ILE A 1 282 ? 19.416 -6.107 -36.540 1.00 88.38 282 ILE A C 1
ATOM 2251 O O . ILE A 1 282 ? 19.824 -5.726 -37.637 1.00 88.38 282 ILE A O 1
ATOM 2255 N N . ALA A 1 283 ? 19.102 -7.383 -36.296 1.00 88.19 283 ALA A N 1
ATOM 2256 C CA . ALA A 1 283 ? 19.330 -8.456 -37.263 1.00 88.19 283 ALA A CA 1
ATOM 2257 C C . ALA A 1 283 ? 18.437 -8.358 -38.514 1.00 88.19 283 ALA A C 1
ATOM 2259 O O . ALA A 1 283 ? 18.895 -8.626 -39.621 1.00 88.19 283 ALA A O 1
ATOM 2260 N N . ASN A 1 284 ? 17.165 -7.973 -38.352 1.00 87.38 284 ASN A N 1
ATOM 2261 C CA . ASN A 1 284 ? 16.165 -8.125 -39.417 1.00 87.38 284 ASN A CA 1
ATOM 2262 C C . ASN A 1 284 ? 15.807 -6.825 -40.155 1.00 87.38 284 ASN A C 1
ATOM 2264 O O . ASN A 1 284 ? 15.141 -6.879 -41.185 1.00 87.38 284 ASN A O 1
ATOM 2268 N N . HIS A 1 285 ? 16.240 -5.656 -39.671 1.00 81.38 285 HIS A N 1
ATOM 2269 C CA . HIS A 1 285 ? 15.792 -4.360 -40.206 1.00 81.38 285 HIS A CA 1
ATOM 2270 C C . HIS A 1 285 ? 16.914 -3.631 -40.939 1.00 81.38 285 HIS A C 1
ATOM 2272 O O . HIS A 1 285 ? 17.143 -2.445 -40.727 1.00 81.38 285 HIS A O 1
ATOM 2278 N N . LEU A 1 286 ? 17.633 -4.330 -41.826 1.00 71.00 286 LEU A N 1
ATOM 2279 C CA . LEU A 1 286 ? 18.810 -3.808 -42.539 1.00 71.00 286 LEU A CA 1
ATOM 2280 C C . LEU A 1 286 ? 18.551 -2.519 -43.344 1.00 71.00 286 LEU A C 1
ATOM 2282 O O . LEU A 1 286 ? 19.491 -1.753 -43.539 1.00 71.00 286 LEU A O 1
ATOM 2286 N N . ASN A 1 287 ? 17.302 -2.202 -43.679 1.00 76.88 287 ASN A N 1
ATOM 2287 C CA . ASN A 1 287 ? 16.940 -0.999 -44.436 1.00 76.88 287 ASN A CA 1
ATOM 2288 C C . ASN A 1 287 ? 16.467 0.187 -43.571 1.00 76.88 287 ASN A C 1
ATOM 2290 O O . ASN A 1 287 ? 16.230 1.266 -44.109 1.00 76.88 287 ASN A O 1
ATOM 2294 N N . ASP A 1 288 ? 16.346 0.018 -42.250 1.00 79.31 288 ASP A N 1
ATOM 2295 C CA . ASP A 1 288 ? 15.913 1.099 -41.357 1.00 79.31 288 ASP A CA 1
ATOM 2296 C C . ASP A 1 288 ? 16.993 2.187 -41.204 1.00 79.31 288 ASP A C 1
ATOM 2298 O O . ASP A 1 288 ? 18.191 1.889 -41.330 1.00 79.31 288 ASP A O 1
ATOM 2302 N N . PRO A 1 289 ? 16.599 3.440 -40.879 1.00 81.19 289 PRO A N 1
ATOM 2303 C CA . PRO A 1 289 ? 17.532 4.540 -40.671 1.00 81.19 289 PRO A CA 1
ATOM 2304 C C . PRO A 1 289 ? 18.668 4.170 -39.714 1.00 81.19 289 PRO A C 1
ATOM 2306 O O . PRO A 1 289 ? 18.437 3.706 -38.594 1.00 81.19 289 PRO A O 1
ATOM 2309 N N . VAL A 1 290 ? 19.908 4.436 -40.138 1.00 83.31 290 VAL A N 1
ATOM 2310 C CA . VAL A 1 290 ? 21.131 4.151 -39.363 1.00 83.31 290 VAL A CA 1
ATOM 2311 C C . VAL A 1 290 ? 21.066 4.771 -37.963 1.00 83.31 290 VAL A C 1
ATOM 2313 O O . VAL A 1 290 ? 21.491 4.152 -36.993 1.00 83.31 290 VAL A O 1
ATOM 2316 N N . SER A 1 291 ? 20.462 5.954 -37.835 1.00 80.50 291 SER A N 1
ATOM 2317 C CA . SER A 1 291 ? 20.242 6.626 -36.550 1.00 80.50 291 SER A CA 1
ATOM 2318 C C . SER A 1 291 ? 19.404 5.797 -35.571 1.00 80.50 291 SER A C 1
ATOM 2320 O O . SER A 1 291 ? 19.755 5.710 -34.394 1.00 80.50 291 SER A O 1
ATOM 2322 N N . ILE A 1 292 ? 18.337 5.143 -36.042 1.00 80.50 292 ILE A N 1
ATOM 2323 C CA . ILE A 1 292 ? 17.467 4.318 -35.194 1.00 80.50 292 ILE A CA 1
ATOM 2324 C C . ILE A 1 292 ? 18.199 3.049 -34.762 1.00 80.50 292 ILE A C 1
ATOM 2326 O O . ILE A 1 292 ? 18.136 2.673 -33.592 1.00 80.50 292 ILE A O 1
ATOM 2330 N N . LYS A 1 293 ? 18.954 2.422 -35.667 1.00 83.62 293 LYS A N 1
ATOM 2331 C CA . LYS A 1 293 ? 19.766 1.245 -35.330 1.00 83.62 293 LYS A CA 1
ATOM 2332 C C . LYS A 1 293 ? 20.858 1.557 -34.324 1.00 83.62 293 LYS A C 1
ATOM 2334 O O . LYS A 1 293 ? 20.998 0.821 -33.358 1.00 83.62 293 LYS A O 1
ATOM 2339 N N . ASN A 1 294 ? 21.587 2.655 -34.512 1.00 87.06 294 ASN A N 1
ATOM 2340 C CA . ASN A 1 294 ? 22.636 3.068 -33.581 1.00 87.06 294 ASN A CA 1
ATOM 2341 C C . ASN A 1 294 ? 22.063 3.343 -32.187 1.00 87.06 294 ASN A C 1
ATOM 2343 O O . ASN A 1 294 ? 22.670 2.973 -31.189 1.00 87.06 294 ASN A O 1
ATOM 2347 N N . MET A 1 295 ? 20.871 3.937 -32.112 1.00 86.00 295 MET A N 1
ATOM 2348 C CA . MET A 1 295 ? 20.166 4.131 -30.847 1.00 86.00 295 MET A CA 1
ATOM 2349 C C . MET A 1 295 ? 19.754 2.793 -30.216 1.00 86.00 295 MET A C 1
ATOM 2351 O O . MET A 1 295 ? 20.028 2.576 -29.040 1.00 86.00 295 MET A O 1
ATOM 2355 N N . VAL A 1 296 ? 19.124 1.882 -30.968 1.00 86.00 296 VAL A N 1
ATOM 2356 C CA . VAL A 1 296 ? 18.754 0.553 -30.444 1.00 86.00 296 VAL A CA 1
ATOM 2357 C C . VAL A 1 296 ? 19.996 -0.199 -29.960 1.00 86.00 296 VAL A C 1
ATOM 2359 O O . VAL A 1 296 ? 19.983 -0.724 -28.851 1.00 86.00 296 VAL A O 1
ATOM 2362 N N . GLN A 1 297 ? 21.082 -0.181 -30.735 1.00 88.38 297 GLN A N 1
ATOM 2363 C CA . GLN A 1 297 ? 22.354 -0.798 -30.366 1.00 88.38 297 GLN A CA 1
ATOM 2364 C C . GLN A 1 297 ? 22.938 -0.180 -29.092 1.00 88.38 297 GLN A C 1
ATOM 2366 O O . GLN A 1 297 ? 23.305 -0.916 -28.185 1.00 88.38 297 GLN A O 1
ATOM 2371 N N . HIS A 1 298 ? 22.941 1.150 -28.968 1.00 87.88 298 HIS A N 1
ATOM 2372 C CA . HIS A 1 298 ? 23.400 1.832 -27.757 1.00 87.88 298 HIS A CA 1
ATOM 2373 C C . HIS A 1 298 ? 22.655 1.344 -26.506 1.00 87.88 298 HIS A C 1
ATOM 2375 O O . HIS A 1 298 ? 23.278 0.993 -25.504 1.00 87.88 298 HIS A O 1
ATOM 2381 N N . TYR A 1 299 ? 21.323 1.267 -26.566 1.00 85.88 299 TYR A N 1
ATOM 2382 C CA . TYR A 1 299 ? 20.522 0.804 -25.432 1.00 85.88 299 TYR A CA 1
ATOM 2383 C C . TYR A 1 299 ? 20.643 -0.705 -25.175 1.00 85.88 299 TYR A C 1
ATOM 2385 O O . TYR A 1 299 ? 20.527 -1.122 -24.022 1.00 85.88 299 TYR A O 1
ATOM 2393 N N . LEU A 1 300 ? 20.911 -1.518 -26.202 1.00 86.88 300 LEU A N 1
ATOM 2394 C CA . LEU A 1 300 ? 21.261 -2.933 -26.041 1.00 86.88 300 LEU A CA 1
ATOM 2395 C C . LEU A 1 300 ? 22.601 -3.107 -25.333 1.00 86.88 300 LEU A C 1
ATOM 2397 O O . LEU A 1 300 ? 22.695 -3.900 -24.399 1.00 86.88 300 LEU A O 1
ATOM 2401 N N . ASP A 1 301 ? 23.621 -2.365 -25.754 1.00 87.00 301 ASP A N 1
ATOM 2402 C CA . ASP A 1 301 ? 24.948 -2.417 -25.146 1.00 87.00 301 ASP A CA 1
ATOM 2403 C C . ASP A 1 301 ? 24.868 -1.989 -23.682 1.00 87.00 301 ASP A C 1
ATOM 2405 O O . ASP A 1 301 ? 25.414 -2.658 -22.807 1.00 87.00 301 ASP A O 1
ATOM 2409 N N . GLU A 1 302 ? 24.106 -0.932 -23.388 1.00 83.44 302 GLU A N 1
ATOM 2410 C CA . GLU A 1 302 ? 23.790 -0.549 -22.015 1.00 83.44 302 GLU A CA 1
ATOM 2411 C C . GLU A 1 302 ? 23.079 -1.671 -21.253 1.00 83.44 302 GLU A C 1
ATOM 2413 O O . GLU A 1 302 ? 23.514 -2.022 -20.158 1.00 83.44 302 GLU A O 1
ATOM 2418 N N . ALA A 1 303 ? 22.021 -2.260 -21.815 1.00 80.69 303 ALA A N 1
ATOM 2419 C CA . ALA A 1 303 ? 21.256 -3.338 -21.186 1.00 80.69 303 ALA A CA 1
ATOM 2420 C C . ALA A 1 303 ? 22.101 -4.589 -20.880 1.00 80.69 303 ALA A C 1
ATOM 2422 O O . ALA A 1 303 ? 21.841 -5.257 -19.882 1.00 80.69 303 ALA A O 1
ATOM 2423 N N . LYS A 1 304 ? 23.114 -4.881 -21.705 1.00 83.44 304 LYS A N 1
ATOM 2424 C CA . LYS A 1 304 ? 24.007 -6.044 -21.578 1.00 83.44 304 LYS A CA 1
ATOM 2425 C C . LYS A 1 304 ? 25.184 -5.841 -20.630 1.00 83.44 304 LYS A C 1
ATOM 2427 O O . LYS A 1 304 ? 25.823 -6.826 -20.261 1.00 83.44 304 LYS A O 1
ATOM 2432 N N . LYS A 1 305 ? 25.518 -4.598 -20.262 1.00 81.38 305 LYS A N 1
ATOM 2433 C CA . LYS A 1 305 ? 26.621 -4.342 -19.325 1.00 81.38 305 LYS A CA 1
ATOM 2434 C C . LYS A 1 305 ? 26.385 -5.130 -18.030 1.00 81.38 305 LYS A C 1
ATOM 2436 O O . LYS A 1 305 ? 25.286 -5.013 -17.482 1.00 81.38 305 LYS A O 1
ATOM 2441 N N . PRO A 1 306 ? 27.387 -5.888 -17.538 1.00 65.31 306 PRO A N 1
ATOM 2442 C CA . PRO A 1 306 ? 27.280 -6.567 -16.256 1.00 65.31 306 PRO A CA 1
ATOM 2443 C C . PRO A 1 306 ? 26.955 -5.531 -15.181 1.00 65.31 306 PRO A C 1
ATOM 2445 O O . PRO A 1 306 ? 27.507 -4.425 -15.182 1.00 65.31 306 PRO A O 1
ATOM 2448 N N . ILE A 1 307 ? 25.991 -5.876 -14.333 1.00 59.09 307 ILE A N 1
ATOM 2449 C CA . ILE A 1 307 ? 25.459 -4.996 -13.294 1.00 59.09 307 ILE A CA 1
ATOM 2450 C C . ILE A 1 307 ? 26.103 -5.335 -11.958 1.00 59.09 307 ILE A C 1
ATOM 2452 O O . ILE A 1 307 ? 26.188 -6.540 -11.636 1.00 59.09 307 ILE A O 1
#

pLDDT: mean 83.34, std 13.3, range [37.66, 98.5]